Protein 6D2K (pdb70)

Solvent-accessible surface area: 15655 Å² total; per-residue (Å²): 158,148,192,96,103,169,66,6,113,0,101,0,87,10,14,73,70,74,56,62,86,16,66,4,27,31,112,27,56,0,76,60,0,13,61,66,0,29,140,83,26,123,8,134,19,36,87,42,11,6,0,16,19,105,31,146,105,68,56,79,45,56,6,54,45,162,104,52,0,59,64,24,12,151,111,71,162,91,1,82,4,21,1,2,1,27,16,6,14,62,53,0,9,126,10,151,71,96,75,1,51,81,6,0,2,17,2,3,41,25,2,6,60,61,112,73,4,72,42,96,59,75,33,7,0,47,3,0,0,7,8,0,4,28,92,41,24,72,63,68,87,85,79,0,78,113,25,8,175,86,49,114,1,39,56,92,9,126,160,8,18,119,86,0,5,72,28,0,90,157,9,104,55,54,65,79,29,85,0,8,80,62,2,0,51,32,0,61,151,35,94,21,18,6,6,72,71,50,150,7,14,43,96,150,46,52,159,6,21,0,0,12,18,38,93,0,0,4,4,0,85,45,93,86,76,71,64,50,21,44,6,73,86,18,133,130,19,26,53,115,190,81,88,0,24,0,88,18,92,57,62,122,172,39,130,162,95,36,38,70,74,14,78,7,56,34,138,57,52,0,74,42,0,68,53,19,0,54,63,8,66,96,62,46,90,216

Structure (mmCIF, N/CA/C/O backbone):
data_6D2K
#
_entry.id   6D2K
#
_cell.length_a   39.418
_cell.length_b   72.762
_cell.length_c   94.226
_cell.angle_alpha   90.00
_cell.angle_beta   90.00
_cell.angle_gamma   90.00
#
_symmetry.space_group_name_H-M   'P 21 21 21'
#
loop_
_entity.id
_entity.type
_entity.pdbx_description
1 polymer 'FERM, ARHGEF and pleckstrin domain-containing protein 2'
2 water water
#
loop_
_atom_site.group_PDB
_atom_site.id
_atom_site.type_symbol
_atom_site.label_atom_id
_atom_site.label_alt_id
_atom_site.label_comp_id
_atom_site.label_asym_id
_atom_site.label_entity_id
_atom_site.label_seq_id
_atom_site.pdbx_PDB_ins_code
_atom_site.Cartn_x
_atom_site.Cartn_y
_atom_site.Cartn_z
_atom_site.occupancy
_atom_site.B_iso_or_equiv
_atom_site.auth_seq_id
_atom_site.auth_comp_id
_atom_site.auth_asym_id
_atom_site.auth_atom_id
_atom_site.pdbx_PDB_model_num
ATOM 1 N N . SER A 1 1 ? -16.122 -29.172 4.737 1.00 33.05 37 SER A N 1
ATOM 2 C CA . SER A 1 1 ? -15.477 -29.204 6.048 1.00 40.20 37 SER A CA 1
ATOM 3 C C . SER A 1 1 ? -13.987 -28.862 5.975 1.00 37.18 37 SER A C 1
ATOM 4 O O . SER A 1 1 ? -13.325 -29.093 4.964 1.00 38.83 37 SER A O 1
ATOM 6 N N . ARG A 1 2 ? -13.474 -28.318 7.070 1.00 36.84 38 ARG A N 1
ATOM 7 C CA . ARG A 1 2 ? -12.097 -27.857 7.150 1.00 34.57 38 ARG A CA 1
ATOM 8 C C . ARG A 1 2 ? -11.334 -28.655 8.203 1.00 37.74 38 ARG A C 1
ATOM 9 O O . ARG A 1 2 ? -11.866 -28.908 9.287 1.00 36.12 38 ARG A O 1
ATOM 17 N N . MET A 1 3 ? -10.099 -29.052 7.897 1.00 34.34 39 MET A N 1
ATOM 18 C CA . MET A 1 3 ? -9.240 -29.652 8.921 1.00 31.80 39 MET A CA 1
ATOM 19 C C . MET A 1 3 ? -8.217 -28.640 9.453 1.00 32.85 39 MET A C 1
ATOM 20 O O . MET A 1 3 ? -7.297 -29.000 10.193 1.00 37.64 39 MET A O 1
ATOM 25 N N . GLN A 1 4 ? -8.378 -27.372 9.074 1.00 30.04 40 GLN A N 1
ATOM 26 C CA . GLN A 1 4 ? -7.590 -26.300 9.680 1.00 32.88 40 GLN A CA 1
ATOM 27 C C . GLN A 1 4 ? -8.512 -25.307 10.355 1.00 28.89 40 GLN A C 1
ATOM 28 O O . GLN A 1 4 ? -9.691 -25.234 10.031 1.00 28.10 40 GLN A O 1
ATOM 34 N N . GLU A 1 5 ? -7.964 -24.520 11.273 1.00 29.55 41 GLU A N 1
ATOM 35 C CA . GLU A 1 5 ? -8.717 -23.417 11.851 1.00 34.28 41 GLU A CA 1
ATOM 36 C C . GLU A 1 5 ? -9.003 -22.364 10.779 1.00 34.00 41 GLU A C 1
ATOM 37 O O . GLU A 1 5 ? -8.263 -22.246 9.797 1.00 30.54 41 GLU A O 1
ATOM 43 N N . LYS A 1 6 ? -10.079 -21.605 10.965 1.00 30.50 42 LYS A N 1
ATOM 44 C CA . LYS A 1 6 ? -10.392 -20.503 10.066 1.00 30.17 42 LYS A CA 1
ATOM 45 C C . LYS A 1 6 ? -9.198 -19.553 10.043 1.00 30.86 42 LYS A C 1
ATOM 46 O O . LYS A 1 6 ? -8.603 -19.268 11.084 1.00 30.12 42 LYS A O 1
ATOM 52 N N . HIS A 1 7 ? -8.834 -19.083 8.855 1.00 31.26 43 HIS A N 1
ATOM 53 C CA . HIS A 1 7 ? -7.669 -18.214 8.716 1.00 25.16 43 HIS A CA 1
ATOM 54 C C . HIS A 1 7 ? -8.082 -16.751 8.799 1.00 29.98 43 HIS A C 1
ATOM 55 O O . HIS A 1 7 ? -9.191 -16.393 8.402 1.00 32.08 43 HIS A O 1
ATOM 62 N N . MET A 1 8 ? -7.185 -15.906 9.305 1.00 26.77 44 MET A N 1
ATOM 63 C CA . MET A 1 8 ? -7.380 -14.461 9.231 1.00 25.64 44 MET A CA 1
ATOM 64 C C . MET A 1 8 ? -6.688 -13.911 7.983 1.00 25.69 44 MET A C 1
ATOM 65 O O . MET A 1 8 ? -5.659 -14.435 7.553 1.00 25.98 44 MET A O 1
ATOM 70 N N . ARG A 1 9 ? -7.273 -12.866 7.403 1.00 21.18 45 ARG A N 1
ATOM 71 C CA . ARG A 1 9 ? -6.734 -12.224 6.208 1.00 25.65 45 ARG A CA 1
ATOM 72 C C . ARG A 1 9 ? -5.857 -11.080 6.665 1.00 23.79 45 ARG A C 1
ATOM 73 O O . ARG A 1 9 ? -6.313 -10.187 7.370 1.00 26.86 45 ARG A O 1
ATOM 81 N N . ILE A 1 10 ? -4.586 -11.115 6.291 1.00 21.18 46 ILE A N 1
ATOM 82 C CA . ILE A 1 10 ? -3.677 -10.071 6.707 1.00 17.21 46 ILE A CA 1
ATOM 83 C C . ILE A 1 10 ? -3.176 -9.316 5.480 1.00 17.06 46 ILE A C 1
ATOM 84 O O . ILE A 1 10 ? -2.711 -9.929 4.534 1.00 18.81 46 ILE A O 1
ATOM 89 N N . ARG A 1 11 ? -3.309 -7.991 5.484 1.00 16.93 47 ARG A N 1
ATOM 90 C CA A ARG A 1 11 ? -2.782 -7.179 4.394 0.50 17.96 47 ARG A CA 1
ATOM 91 C CA B ARG A 1 11 ? -2.782 -7.179 4.394 0.50 17.96 47 ARG A CA 1
ATOM 92 C C . ARG A 1 11 ? -1.343 -6.789 4.705 1.00 17.08 47 ARG A C 1
ATOM 93 O O . ARG A 1 11 ? -1.062 -6.243 5.774 1.00 16.71 47 ARG A O 1
ATOM 101 N N . VAL A 1 12 ? -0.432 -7.081 3.782 1.00 15.43 48 VAL A N 1
ATOM 102 C CA . VAL A 1 12 ? 0.964 -6.704 3.991 1.00 15.74 48 VAL A CA 1
ATOM 103 C C . VAL A 1 12 ? 1.363 -5.650 2.981 1.00 14.94 48 VAL A C 1
ATOM 104 O O . VAL A 1 12 ? 1.381 -5.914 1.783 1.00 19.20 48 VAL A O 1
ATOM 108 N N . LYS A 1 13 ? 1.638 -4.445 3.469 1.00 16.14 49 LYS A N 1
ATOM 109 C CA . LYS A 1 13 ? 2.067 -3.357 2.601 1.00 17.17 49 LYS A CA 1
ATOM 110 C C . LYS A 1 13 ? 3.561 -3.497 2.375 1.00 18.51 49 LYS A C 1
ATOM 111 O O . LYS A 1 13 ? 4.335 -3.468 3.317 1.00 16.86 49 LYS A O 1
ATOM 117 N N . LEU A 1 14 ? 3.957 -3.655 1.114 1.00 14.44 50 LEU A N 1
ATOM 118 C CA . LEU A 1 14 ? 5.350 -3.909 0.760 1.00 17.92 50 LEU A CA 1
ATOM 119 C C . LEU A 1 14 ? 6.083 -2.588 0.585 1.00 17.29 50 LEU A C 1
ATOM 120 O O . LEU A 1 14 ? 5.471 -1.533 0.662 1.00 17.92 50 LEU A O 1
ATOM 125 N N . LEU A 1 15 ? 7.398 -2.644 0.374 1.00 16.57 51 LEU A N 1
ATOM 126 C CA . LEU A 1 15 ? 8.210 -1.428 0.343 1.00 18.80 51 LEU A CA 1
ATOM 127 C C . LEU A 1 15 ? 7.983 -0.581 -0.922 1.00 23.11 51 LEU A C 1
ATOM 128 O O . LEU A 1 15 ? 8.256 0.622 -0.929 1.00 24.55 51 LEU A O 1
ATOM 133 N N . ASP A 1 16 ? 7.470 -1.206 -1.974 1.00 22.16 52 ASP A N 1
ATOM 134 C CA . ASP A 1 16 ? 7.076 -0.467 -3.178 1.00 28.72 52 ASP A CA 1
ATOM 135 C C . ASP A 1 16 ? 5.624 0.046 -3.108 1.00 28.86 52 ASP A C 1
ATOM 136 O O . ASP A 1 16 ? 5.092 0.584 -4.088 1.00 33.64 52 ASP A O 1
ATOM 141 N N . SER A 1 17 ? 4.992 -0.135 -1.950 1.00 27.00 53 SER A N 1
ATOM 142 C CA . SER A 1 17 ? 3.643 0.369 -1.677 1.00 30.27 53 SER A CA 1
ATOM 143 C C . SER A 1 17 ? 2.521 -0.527 -2.211 1.00 29.26 53 SER A C 1
ATOM 144 O O . SER A 1 17 ? 1.346 -0.268 -1.964 1.00 30.85 53 SER A O 1
ATOM 147 N N . THR A 1 18 ? 2.884 -1.580 -2.931 1.00 23.95 54 THR A N 1
ATOM 148 C CA . THR A 1 18 ? 1.903 -2.591 -3.300 1.00 24.64 54 THR A CA 1
ATOM 149 C C . THR A 1 18 ? 1.454 -3.358 -2.057 1.00 24.65 54 THR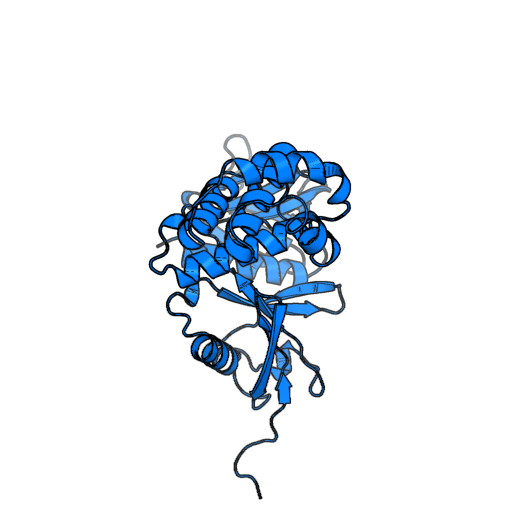 A C 1
ATOM 150 O O . THR A 1 18 ? 2.156 -3.382 -1.045 1.00 21.26 54 THR A O 1
ATOM 154 N N . VAL A 1 19 ? 0.279 -3.974 -2.138 1.00 20.10 55 VAL A N 1
ATOM 155 C CA . VAL A 1 19 ? -0.271 -4.721 -1.008 1.00 20.82 55 VAL A CA 1
ATOM 156 C C . VAL A 1 19 ? -0.487 -6.170 -1.419 1.00 22.92 55 VAL A C 1
ATOM 157 O O . VAL A 1 19 ? -1.029 -6.447 -2.498 1.00 24.78 55 VAL A O 1
ATOM 161 N N . GLU A 1 20 ? -0.032 -7.093 -0.578 1.00 21.22 56 GLU A N 1
ATOM 162 C CA . GLU A 1 20 ? -0.246 -8.514 -0.795 1.00 18.58 56 GLU A CA 1
ATOM 163 C C . GLU A 1 20 ? -1.056 -9.069 0.366 1.00 21.36 56 GLU A C 1
ATOM 164 O O . GLU A 1 20 ? -0.867 -8.653 1.503 1.00 19.95 56 GLU A O 1
ATOM 170 N N . LEU A 1 21 ? -1.965 -9.994 0.069 1.00 22.17 57 LEU A N 1
ATOM 171 C CA . LEU A 1 21 ? -2.855 -10.568 1.078 1.00 19.48 57 LEU A CA 1
ATOM 172 C C . LEU A 1 21 ? -2.367 -11.948 1.493 1.00 19.93 57 LEU A C 1
ATOM 173 O O . LEU A 1 21 ? -2.015 -12.775 0.641 1.00 25.74 57 LEU A O 1
ATOM 178 N N . PHE A 1 22 ? -2.319 -12.192 2.801 1.00 17.96 58 PHE A N 1
ATOM 179 C CA . PHE A 1 22 ? -1.863 -13.479 3.325 1.00 17.35 58 PHE A CA 1
ATOM 180 C C . PHE A 1 22 ? -2.897 -14.029 4.286 1.00 23.97 58 PHE A C 1
ATOM 181 O O . PHE A 1 22 ? -3.305 -13.344 5.217 1.00 24.89 58 PHE A O 1
ATOM 189 N N . ASP A 1 23 ? -3.316 -15.266 4.054 1.00 22.88 59 ASP A N 1
ATOM 190 C CA . ASP A 1 23 ? -4.278 -15.913 4.935 1.00 24.64 59 ASP A CA 1
ATOM 191 C C . ASP A 1 23 ? -3.548 -16.854 5.877 1.00 26.30 59 ASP A C 1
ATOM 192 O O . ASP A 1 23 ? -2.778 -17.709 5.449 1.00 26.60 59 ASP A O 1
ATOM 197 N N . ILE A 1 24 ? -3.770 -16.683 7.174 1.00 25.03 60 ILE A N 1
ATOM 198 C CA . ILE A 1 24 ? -3.017 -17.451 8.151 1.00 25.05 60 ILE A CA 1
ATOM 199 C C . ILE A 1 24 ? -3.879 -17.767 9.361 1.00 27.74 60 ILE A C 1
ATOM 200 O O . ILE A 1 24 ? -4.782 -17.004 9.703 1.00 29.61 60 ILE A O 1
ATOM 205 N N . GLU A 1 25 ? -3.599 -18.897 10.002 1.00 26.93 61 GLU A N 1
ATOM 206 C CA . GLU A 1 25 ? -4.285 -19.248 11.240 1.00 27.01 61 GLU A CA 1
ATOM 207 C C . GLU A 1 25 ? -3.809 -18.334 12.348 1.00 25.86 61 GLU A C 1
ATOM 208 O O . GLU A 1 25 ? -2.611 -18.223 12.594 1.00 28.35 61 GLU A O 1
ATOM 214 N N . PRO A 1 26 ? -4.755 -17.663 13.014 1.00 30.73 62 PRO A N 1
ATOM 215 C CA . PRO A 1 26 ? -4.419 -16.661 14.030 1.00 29.43 62 PRO A CA 1
ATOM 216 C C . PRO A 1 26 ? -3.464 -17.197 15.090 1.00 28.22 62 PRO A C 1
ATOM 217 O O . PRO A 1 26 ? -2.670 -16.427 15.622 1.00 31.76 62 PRO A O 1
ATOM 221 N N . LYS A 1 27 ? -3.526 -18.495 15.375 1.00 27.93 63 LYS A N 1
ATOM 222 C CA . LYS A 1 27 ? -2.712 -19.083 16.436 1.00 28.63 63 LYS A CA 1
ATOM 223 C C . LYS A 1 27 ? -1.258 -19.307 16.035 1.00 25.80 63 LYS A C 1
ATOM 224 O O . LYS A 1 27 ? -0.414 -19.566 16.888 1.00 28.89 63 LYS A O 1
ATOM 230 N N . CYS A 1 28 ? -0.973 -19.231 14.739 1.00 27.24 64 CYS A N 1
ATOM 231 C CA . CYS A 1 28 ? 0.393 -19.407 14.252 1.00 27.22 64 CYS A CA 1
ATOM 232 C C . CYS A 1 28 ? 1.338 -18.349 14.814 1.00 25.75 64 CYS A C 1
ATOM 233 O O . CYS A 1 28 ? 0.951 -17.196 14.997 1.00 23.99 64 CYS A O 1
ATOM 236 N N . ASP A 1 29 ? 2.576 -18.750 15.080 1.00 25.99 65 ASP A N 1
ATOM 237 C CA . ASP A 1 29 ? 3.615 -17.810 15.485 1.00 26.51 65 ASP A CA 1
ATOM 238 C C . ASP A 1 29 ? 3.896 -16.844 14.345 1.00 21.66 65 ASP A C 1
ATOM 239 O O . ASP A 1 29 ? 3.700 -17.184 13.189 1.00 21.17 65 ASP A O 1
ATOM 244 N N . GLY A 1 30 ? 4.378 -15.650 14.671 1.00 23.29 66 GLY A N 1
ATOM 245 C CA . GLY A 1 30 ? 4.711 -14.663 13.652 1.00 20.66 66 GLY A CA 1
ATOM 246 C C . GLY A 1 30 ? 5.606 -15.172 12.528 1.00 22.05 66 GLY A C 1
ATOM 247 O O . GLY A 1 30 ? 5.468 -14.761 11.375 1.00 20.73 66 GLY A O 1
ATOM 248 N N . GLN A 1 31 ? 6.521 -16.077 12.854 1.00 26.83 67 GLN A N 1
ATOM 249 C CA . GLN A 1 31 ? 7.443 -16.611 11.852 1.00 22.97 67 GLN A CA 1
ATOM 250 C C . GLN A 1 31 ? 6.733 -17.186 10.626 1.00 25.53 67 GLN A C 1
ATOM 251 O O . GLN A 1 31 ? 7.225 -17.069 9.505 1.00 28.68 67 GLN A O 1
ATOM 257 N N . VAL 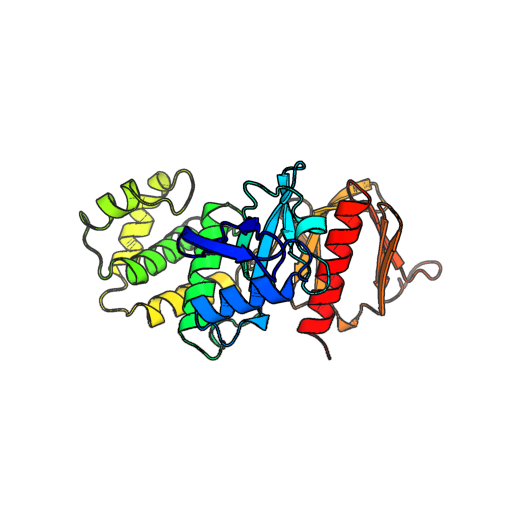A 1 32 ? 5.581 -17.816 10.831 1.00 24.41 68 VAL A N 1
ATOM 258 C CA . VAL A 1 32 ? 4.819 -18.373 9.715 1.00 23.97 68 VAL A CA 1
ATOM 259 C C . VAL A 1 32 ? 4.478 -17.313 8.656 1.00 25.85 68 VAL A C 1
ATOM 260 O O . VAL A 1 32 ? 4.606 -17.552 7.448 1.00 25.30 68 VAL A O 1
ATOM 264 N N . LEU A 1 33 ? 4.064 -16.133 9.112 1.00 20.67 69 LEU A N 1
ATOM 265 C CA . LEU A 1 33 ? 3.736 -15.035 8.216 1.00 20.21 69 LEU A CA 1
ATOM 266 C C . LEU A 1 33 ? 5.007 -14.447 7.617 1.00 21.78 69 LEU A C 1
ATOM 267 O O . LEU A 1 33 ? 5.056 -14.160 6.424 1.00 21.96 69 LEU A O 1
ATOM 272 N N . LEU A 1 34 ? 6.018 -14.261 8.459 1.00 20.60 70 LEU A N 1
ATOM 273 C CA . LEU A 1 34 ? 7.299 -13.723 8.010 1.00 20.69 70 LEU A CA 1
ATOM 274 C C . LEU A 1 34 ? 7.837 -14.568 6.851 1.00 23.50 70 LEU A C 1
ATOM 275 O O . LEU A 1 34 ? 8.176 -14.042 5.796 1.00 21.49 70 LEU A O 1
ATOM 280 N N . THR A 1 35 ? 7.870 -15.882 7.042 1.00 23.67 71 THR A N 1
ATOM 281 C CA . THR A 1 35 ? 8.348 -16.794 6.000 1.00 24.81 71 THR A CA 1
ATOM 282 C C . THR A 1 35 ? 7.504 -16.788 4.715 1.00 27.70 71 THR A C 1
ATOM 283 O O . THR A 1 35 ? 8.052 -16.877 3.614 1.00 23.79 71 THR A O 1
ATOM 287 N N . GLN A 1 36 ? 6.182 -16.678 4.834 1.00 25.70 72 GLN A N 1
ATOM 288 C CA . GLN A 1 36 ? 5.355 -16.551 3.640 1.00 24.60 72 GLN A CA 1
ATOM 289 C C . GLN A 1 36 ? 5.728 -15.279 2.883 1.00 29.29 72 GLN A C 1
ATOM 290 O O . GLN A 1 36 ? 5.771 -15.268 1.654 1.00 27.36 72 GLN A O 1
ATOM 296 N N . VAL A 1 37 ? 6.020 -14.210 3.620 1.00 22.81 73 VAL A N 1
ATOM 297 C CA . VAL A 1 37 ? 6.387 -12.958 2.976 1.00 21.78 73 VAL A CA 1
ATOM 298 C C . VAL A 1 37 ? 7.747 -13.071 2.306 1.00 20.78 73 VAL A C 1
ATOM 299 O O . VAL A 1 37 ? 7.912 -12.614 1.177 1.00 25.26 73 VAL A O 1
ATOM 303 N N . TRP A 1 38 ? 8.709 -13.678 2.995 1.00 22.77 74 TRP A N 1
ATOM 304 C CA . TRP A 1 38 ? 10.048 -13.842 2.426 1.00 25.26 74 TRP A CA 1
ATOM 305 C C . TRP A 1 38 ? 9.991 -14.688 1.152 1.00 28.09 74 TRP A C 1
ATOM 306 O O . TRP A 1 38 ? 10.769 -14.482 0.225 1.00 24.62 74 TRP A O 1
ATOM 317 N N . LYS A 1 39 ? 9.067 -15.644 1.116 1.00 28.92 75 LYS A N 1
ATOM 318 C CA . LYS A 1 39 ? 8.886 -16.498 -0.056 1.00 28.36 75 LYS A CA 1
ATOM 319 C C . LYS A 1 39 ? 8.241 -15.745 -1.204 1.00 28.71 75 LYS A C 1
ATOM 320 O O . LYS A 1 39 ? 8.679 -15.847 -2.350 1.00 33.95 75 LYS A O 1
ATOM 326 N N . HIS A 1 40 ? 7.179 -15.009 -0.902 1.00 29.48 76 HIS A N 1
ATOM 327 C CA . HIS A 1 40 ? 6.524 -14.197 -1.907 1.00 30.74 76 HIS A CA 1
ATOM 328 C C . HIS A 1 40 ? 7.544 -13.280 -2.577 1.00 30.94 76 HIS A C 1
ATOM 329 O O . HIS A 1 40 ? 7.472 -13.046 -3.780 1.00 30.02 76 HIS A O 1
ATOM 336 N N . LEU A 1 41 ? 8.502 -12.784 -1.793 1.00 25.12 77 LEU A N 1
ATOM 337 C CA . LEU A 1 41 ? 9.481 -11.818 -2.295 1.00 28.44 77 LEU A CA 1
ATOM 338 C C . LEU A 1 41 ? 10.754 -12.461 -2.819 1.00 27.04 77 LEU A C 1
ATOM 339 O O . LEU A 1 41 ? 11.545 -11.807 -3.502 1.00 27.90 77 LEU A O 1
ATOM 344 N N . ASN A 1 42 ? 10.961 -13.728 -2.482 1.00 24.39 78 ASN A N 1
ATOM 345 C CA . ASN A 1 42 ? 12.234 -14.374 -2.732 1.00 27.43 78 ASN A CA 1
ATOM 346 C C . ASN A 1 42 ? 13.353 -13.534 -2.124 1.00 29.50 78 ASN A C 1
ATOM 347 O O . ASN A 1 42 ? 14.331 -13.181 -2.790 1.00 23.40 78 ASN A O 1
ATOM 352 N N . LEU A 1 43 ? 13.173 -13.204 -0.848 1.00 23.28 79 LEU A N 1
ATOM 353 C CA . LEU A 1 43 ? 14.118 -12.385 -0.102 1.00 22.11 79 LEU A CA 1
ATOM 354 C C . LEU A 1 43 ? 15.131 -13.239 0.657 1.00 24.71 79 LEU A C 1
ATOM 355 O O . LEU A 1 43 ? 14.843 -13.749 1.737 1.00 24.62 79 LEU A O 1
ATOM 360 N N . ILE A 1 44 ? 16.327 -13.383 0.095 1.00 21.36 80 ILE A N 1
ATOM 361 C CA . ILE A 1 44 ? 17.373 -14.189 0.715 1.00 20.46 80 ILE A CA 1
ATOM 362 C C . ILE A 1 44 ? 17.908 -13.578 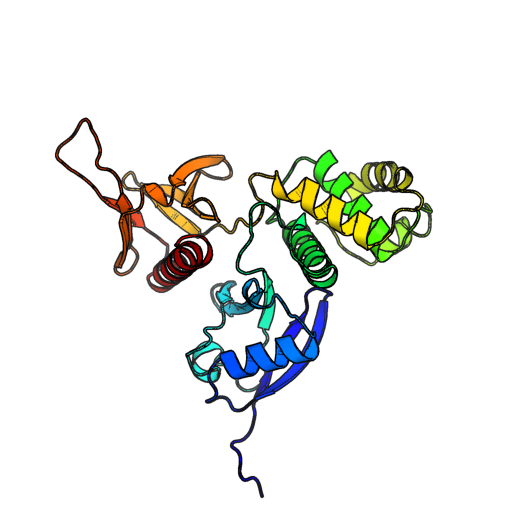2.004 1.00 23.61 80 ILE A C 1
ATOM 363 O O . ILE A 1 44 ? 18.011 -14.258 3.025 1.00 25.77 80 ILE A O 1
ATOM 368 N N . GLU A 1 45 ? 18.257 -12.297 1.955 1.00 17.67 81 GLU A N 1
ATOM 369 C CA . GLU A 1 45 ? 18.819 -11.625 3.115 1.00 17.54 81 GLU A CA 1
ATOM 370 C C . GLU A 1 45 ? 17.686 -11.085 3.984 1.00 19.42 81 GLU A C 1
ATOM 371 O O . GLU A 1 45 ? 17.650 -9.904 4.334 1.00 18.38 81 GLU A O 1
ATOM 377 N N . CYS A 1 46 ? 16.771 -11.982 4.337 1.00 18.61 82 CYS A N 1
ATOM 378 C CA . CYS A 1 46 ? 15.578 -11.616 5.081 1.00 17.82 82 CYS A CA 1
ATOM 379 C C . CYS A 1 46 ? 15.869 -11.276 6.544 1.00 17.59 82 CYS A C 1
ATOM 380 O O . CYS A 1 46 ? 15.030 -10.661 7.201 1.00 18.73 82 CYS A O 1
ATOM 383 N N . ASP A 1 47 ? 17.038 -11.648 7.059 1.00 16.40 83 ASP A N 1
ATOM 384 C CA . ASP A 1 47 ? 17.340 -11.391 8.474 1.00 19.60 83 ASP A CA 1
ATOM 385 C C . ASP A 1 47 ? 17.448 -9.901 8.818 1.00 14.28 83 ASP A C 1
ATOM 386 O O . ASP A 1 47 ? 17.375 -9.516 9.989 1.00 16.56 83 ASP A O 1
ATOM 391 N N . TYR A 1 48 ? 17.568 -9.062 7.791 1.00 14.82 84 TYR A N 1
ATOM 392 C CA . TYR A 1 48 ? 17.612 -7.615 8.008 1.00 14.82 84 TYR A CA 1
ATOM 393 C C . TYR A 1 48 ? 16.232 -7.004 8.162 1.00 14.32 84 TYR A C 1
ATOM 394 O O . TYR A 1 48 ? 16.122 -5.835 8.515 1.00 13.45 84 TYR A O 1
ATOM 403 N N . PHE A 1 49 ? 15.191 -7.794 7.911 1.00 13.18 85 PHE A N 1
ATOM 404 C CA . PHE A 1 49 ? 13.851 -7.242 7.739 1.00 11.98 85 PHE A CA 1
ATOM 405 C C . PHE A 1 49 ? 12.860 -7.724 8.786 1.00 13.32 85 PHE A C 1
ATOM 406 O O . PHE A 1 49 ? 13.107 -8.701 9.493 1.00 15.19 85 PHE A O 1
ATOM 414 N N . GLY A 1 50 ? 11.741 -7.011 8.862 1.00 13.42 86 GLY A N 1
ATOM 415 C CA . GLY A 1 50 ? 10.638 -7.391 9.725 1.00 13.18 86 GLY A CA 1
ATOM 416 C C . GLY A 1 50 ? 9.322 -6.891 9.171 1.00 11.57 86 GLY A C 1
ATOM 417 O O . GLY A 1 50 ? 9.266 -6.299 8.081 1.00 12.01 86 GLY A O 1
ATOM 418 N N . LEU A 1 51 ? 8.248 -7.156 9.913 1.00 13.63 87 LEU A N 1
ATOM 419 C CA . LEU A 1 51 ? 6.942 -6.613 9.598 1.00 12.48 87 LEU A CA 1
ATOM 420 C C . LEU A 1 51 ? 6.506 -5.801 10.797 1.00 11.37 87 LEU A C 1
ATOM 421 O O . LEU A 1 51 ? 6.685 -6.230 11.930 1.00 12.43 87 LEU A O 1
ATOM 426 N N . GLU A 1 52 ? 5.961 -4.617 10.552 1.00 12.98 88 GLU A N 1
ATOM 427 C CA . GLU A 1 52 ? 5.575 -3.747 11.647 1.00 15.37 88 GLU A CA 1
ATOM 428 C C . GLU A 1 52 ? 4.129 -3.315 11.478 1.00 14.04 88 GLU A C 1
ATOM 429 O O . GLU A 1 52 ? 3.590 -3.302 10.369 1.00 15.47 88 GLU A O 1
ATOM 435 N N . PHE A 1 53 ? 3.500 -2.978 12.597 1.00 15.29 89 PHE A N 1
ATOM 436 C CA . PHE A 1 53 ? 2.145 -2.459 12.573 1.00 19.20 89 PHE A CA 1
ATOM 437 C C . PHE A 1 53 ? 2.034 -1.278 13.528 1.00 21.43 89 PHE A C 1
ATOM 438 O O . PHE A 1 53 ? 2.835 -1.127 14.448 1.00 17.32 89 PHE A O 1
ATOM 446 N N . LYS A 1 54 ? 1.055 -0.422 13.283 1.00 24.11 90 LYS A N 1
ATOM 447 C CA . LYS A 1 54 ? 0.887 0.783 14.077 1.00 32.19 90 LYS A CA 1
ATOM 448 C C . LYS A 1 54 ? -0.154 0.510 15.150 1.00 32.04 90 LYS A C 1
ATOM 449 O O . LYS A 1 54 ? -1.247 0.044 14.854 1.00 31.41 90 LYS A O 1
ATOM 455 N N . ASN A 1 55 ? 0.191 0.777 16.403 1.00 33.31 91 ASN A N 1
ATOM 456 C CA . ASN A 1 55 ? -0.741 0.535 17.498 1.00 38.98 91 ASN A CA 1
ATOM 457 C C . ASN A 1 55 ? -1.690 1.710 17.698 1.00 42.00 91 ASN A C 1
ATOM 458 O O . ASN A 1 55 ? -1.584 2.726 17.009 1.00 43.53 91 ASN A O 1
ATOM 463 N N . VAL A 1 56 ? -2.627 1.563 18.631 1.00 46.65 92 VAL A N 1
ATOM 464 C CA . VAL A 1 56 ? -3.586 2.623 18.922 1.00 47.01 92 VAL A CA 1
ATOM 465 C C . VAL A 1 56 ? -2.867 3.898 19.352 1.00 48.49 92 VAL A C 1
ATOM 466 O O . VAL A 1 56 ? -3.299 5.006 19.029 1.00 47.78 92 VAL A O 1
ATOM 470 N N . GLN A 1 57 ? -1.758 3.732 20.066 1.00 45.22 93 GLN A N 1
ATOM 471 C CA . GLN A 1 57 ? -0.954 4.870 20.494 1.00 51.12 93 GLN A CA 1
ATOM 472 C C . GLN A 1 57 ? -0.188 5.460 19.313 1.00 49.44 93 GLN A C 1
ATOM 473 O O . GLN A 1 57 ? 0.594 6.396 19.469 1.00 54.73 93 GLN A O 1
ATOM 479 N N . SER A 1 58 ? -0.414 4.889 18.135 1.00 48.68 94 SER A N 1
ATOM 480 C CA . SER A 1 58 ? 0.086 5.447 16.884 1.00 49.61 94 SER A CA 1
ATOM 481 C C . SER A 1 58 ? 1.581 5.218 16.636 1.00 47.45 94 SER A C 1
ATOM 482 O O . SER A 1 58 ? 2.130 5.737 15.662 1.00 51.32 94 SER A O 1
ATOM 485 N N . TYR A 1 59 ? 2.243 4.449 17.497 1.00 44.45 95 TYR A N 1
ATOM 486 C CA . TYR A 1 59 ? 3.648 4.126 17.237 1.00 40.10 95 TYR A CA 1
ATOM 487 C C . TYR A 1 59 ? 3.842 2.737 16.617 1.00 37.58 95 TYR A C 1
ATOM 488 O O . TYR A 1 59 ? 3.007 1.853 16.768 1.00 31.52 95 TYR A O 1
ATOM 497 N N . TRP A 1 60 ? 4.933 2.565 15.878 1.00 29.59 96 TRP A N 1
ATOM 498 C CA . TRP A 1 60 ? 5.165 1.314 15.167 1.00 28.74 96 TRP A CA 1
ATOM 499 C C . TRP A 1 60 ? 5.750 0.245 16.079 1.00 25.81 96 TRP A C 1
ATOM 500 O O . TRP A 1 60 ? 6.652 0.510 16.874 1.00 26.28 96 TRP A O 1
ATOM 511 N N . ILE A 1 61 ? 5.242 -0.974 15.951 1.00 20.26 97 ILE A N 1
ATOM 512 C CA . ILE A 1 61 ? 5.784 -2.094 16.702 1.00 19.98 97 ILE A CA 1
ATOM 513 C C . ILE A 1 61 ? 6.075 -3.294 15.785 1.00 16.67 97 ILE A C 1
ATOM 514 O O . ILE A 1 61 ? 5.386 -3.515 14.793 1.00 16.03 97 ILE A O 1
ATOM 519 N N . TRP A 1 62 ? 7.135 -4.026 16.100 1.00 14.46 98 TRP A N 1
ATOM 520 C CA . TRP A 1 62 ? 7.545 -5.181 15.304 1.00 13.17 98 TRP A CA 1
ATOM 521 C C . TRP A 1 62 ? 6.759 -6.449 15.610 1.00 17.39 98 TRP A C 1
ATOM 522 O O . TRP A 1 62 ? 6.481 -6.770 16.775 1.00 18.10 98 TRP A O 1
ATOM 533 N N . LEU A 1 63 ? 6.407 -7.184 14.563 1.00 13.87 99 LEU A N 1
ATOM 534 C CA . LEU A 1 63 ? 5.848 -8.521 14.747 1.00 12.20 99 LEU A CA 1
ATOM 535 C C . LEU A 1 63 ? 6.904 -9.451 15.338 1.00 14.50 99 LEU A C 1
ATOM 536 O O . LEU A 1 63 ? 8.021 -9.527 14.827 1.00 16.28 99 LEU A O 1
ATOM 541 N N . GLU A 1 64 ? 6.554 -10.142 16.425 1.00 17.39 100 GLU A N 1
ATOM 542 C CA . GLU A 1 64 ? 7.476 -11.082 17.075 1.00 20.23 100 GLU A CA 1
ATOM 543 C C . GLU A 1 64 ? 7.345 -12.474 16.452 1.00 22.57 100 GLU A C 1
ATOM 544 O O . GLU A 1 64 ? 6.243 -12.989 16.292 1.00 22.23 100 GLU A O 1
ATOM 550 N N . PRO A 1 65 ? 8.473 -13.096 16.095 1.00 24.54 101 PRO A N 1
ATOM 551 C CA . PRO A 1 65 ? 8.402 -14.362 15.354 1.00 25.94 101 PRO A CA 1
ATOM 552 C C . PRO A 1 65 ? 7.913 -15.549 16.187 1.00 30.56 101 PRO A C 1
ATOM 553 O O . PRO A 1 65 ? 7.374 -16.491 15.607 1.00 30.40 101 PRO A O 1
ATOM 557 N N . MET A 1 66 ? 8.094 -15.497 17.504 1.00 30.76 102 MET A N 1
ATOM 558 C CA . MET A 1 66 ? 7.809 -16.636 18.379 1.00 37.49 102 MET A CA 1
ATOM 559 C C . MET A 1 66 ? 6.591 -16.432 19.272 1.00 34.71 102 MET A C 1
ATOM 560 O O . MET A 1 66 ? 6.468 -17.066 20.323 1.00 39.88 102 MET A O 1
ATOM 565 N N . LYS A 1 67 ? 5.701 -15.536 18.867 1.00 30.88 103 LYS A N 1
ATOM 566 C CA . LYS A 1 67 ? 4.427 -15.363 19.545 1.00 27.31 103 LYS A CA 1
ATOM 567 C C . LYS A 1 67 ? 3.301 -15.476 18.525 1.00 27.99 103 LYS A C 1
ATOM 568 O O . LYS A 1 67 ? 3.473 -15.100 17.369 1.00 22.55 103 LYS A O 1
ATOM 574 N N . PRO A 1 68 ? 2.144 -16.008 18.943 1.00 25.66 104 PRO A N 1
ATOM 575 C CA . PRO A 1 68 ? 0.975 -16.096 18.065 1.00 24.92 104 PRO A CA 1
ATOM 576 C C . PRO A 1 68 ? 0.599 -14.740 17.488 1.00 23.55 104 PRO A C 1
ATOM 577 O O . PRO A 1 68 ? 0.582 -13.740 18.207 1.00 24.37 104 PRO A O 1
ATOM 581 N N . ILE A 1 69 ? 0.284 -14.718 16.199 1.00 20.75 105 ILE A N 1
ATOM 582 C CA . ILE A 1 69 ? -0.067 -13.484 15.509 1.00 19.78 105 ILE A CA 1
ATOM 583 C C . ILE A 1 69 ? -1.293 -12.782 16.091 1.00 23.03 105 ILE A C 1
ATOM 584 O O . ILE A 1 69 ? -1.292 -11.570 16.290 1.00 22.73 105 ILE A O 1
ATOM 589 N N . ILE A 1 70 ? -2.348 -13.542 16.344 1.00 27.88 106 ILE A N 1
ATOM 590 C CA . ILE A 1 70 ? -3.600 -12.948 16.789 1.00 28.91 106 ILE A CA 1
ATOM 591 C C . ILE A 1 70 ? -3.429 -12.208 18.128 1.00 27.51 106 ILE A C 1
ATOM 592 O O . ILE A 1 70 ? -4.082 -11.192 18.368 1.00 28.84 106 ILE A O 1
ATOM 597 N N . ARG A 1 71 ? -2.532 -12.698 18.980 1.00 21.42 107 ARG A N 1
ATOM 598 C CA . ARG A 1 71 ? -2.268 -12.061 20.267 1.00 31.28 107 ARG A CA 1
ATOM 599 C C . ARG A 1 71 ? -1.503 -10.743 20.143 1.00 26.88 107 ARG A C 1
ATOM 600 O O . ARG A 1 71 ? -1.489 -9.930 21.070 1.00 27.31 107 ARG A O 1
ATOM 602 N N . GLN A 1 72 ? -0.853 -10.549 19.001 1.00 20.02 108 GLN A N 1
ATOM 603 C CA . GLN A 1 72 ? -0.121 -9.326 18.699 1.00 17.90 108 GLN A CA 1
ATOM 604 C C . GLN A 1 72 ? -0.959 -8.304 17.930 1.00 22.66 108 GLN A C 1
ATOM 605 O O . GLN A 1 72 ? -0.972 -7.122 18.259 1.00 25.35 108 GLN A O 1
ATOM 611 N N . VAL A 1 73 ? -1.663 -8.752 16.903 1.00 19.86 109 VAL A N 1
ATOM 612 C CA . VAL A 1 73 ? -2.377 -7.794 16.056 1.00 27.27 109 VAL A CA 1
ATOM 613 C C . VAL A 1 73 ? -3.818 -7.479 16.527 1.00 32.63 109 VAL A C 1
ATOM 614 O O . VAL A 1 73 ? -4.232 -6.318 16.521 1.00 34.59 109 VAL A O 1
ATOM 618 N N . ARG A 1 74 ? -4.561 -8.503 16.939 1.00 27.64 110 ARG A N 1
ATOM 619 C CA . ARG A 1 74 ? -5.852 -8.323 17.622 1.00 32.98 110 ARG A CA 1
ATOM 620 C C . ARG A 1 74 ? -7.047 -8.038 16.714 1.00 31.82 110 ARG A C 1
ATOM 621 O O . ARG A 1 74 ? -8.195 -8.061 17.169 1.00 31.12 110 ARG A O 1
ATOM 629 N N . LYS A 1 75 ? -6.783 -7.751 15.446 1.00 26.51 111 LYS A N 1
ATOM 630 C CA . LYS A 1 75 ? -7.847 -7.402 14.519 1.00 29.65 111 LYS A CA 1
ATOM 631 C C . LYS A 1 75 ? -8.087 -8.540 13.537 1.00 31.03 111 LYS A C 1
ATOM 632 O O . LYS A 1 75 ? -7.470 -8.586 12.474 1.00 36.21 111 LYS A O 1
ATOM 638 N N . PRO A 1 76 ? -8.978 -9.476 13.895 1.00 34.58 112 PRO A N 1
ATOM 639 C CA . PRO A 1 76 ? -9.217 -10.669 13.076 1.00 34.77 112 PRO A CA 1
ATOM 640 C C . PRO A 1 76 ? -9.687 -10.332 11.667 1.00 35.11 112 PRO A C 1
ATOM 641 O O . PRO A 1 76 ? -9.379 -11.062 10.717 1.00 36.70 112 PRO A O 1
ATOM 645 N N . LYS A 1 77 ? -10.418 -9.232 11.531 1.00 35.84 113 LYS A N 1
ATOM 646 C CA . LYS A 1 77 ? -11.048 -8.888 10.262 1.00 38.86 113 LYS A CA 1
ATOM 647 C C . LYS A 1 77 ? -10.105 -8.159 9.300 1.00 39.12 113 LYS A C 1
ATOM 648 O O . LYS A 1 77 ? -10.163 -8.375 8.088 1.00 42.59 113 LYS A O 1
ATOM 654 N N . ASN A 1 78 ? -9.240 -7.298 9.831 1.00 37.84 114 ASN A N 1
ATOM 655 C CA . ASN A 1 78 ? -8.347 -6.525 8.971 1.00 37.45 114 ASN A CA 1
ATOM 656 C C . ASN A 1 78 ? -7.038 -6.115 9.623 1.00 29.03 114 ASN A C 1
ATOM 657 O O . ASN A 1 78 ? -6.781 -4.938 9.893 1.00 29.25 114 ASN A O 1
ATOM 662 N N . ALA A 1 79 ? -6.209 -7.109 9.872 1.00 28.89 115 ALA A N 1
ATOM 663 C CA . ALA A 1 79 ? -4.851 -6.855 10.281 1.00 21.95 115 ALA A CA 1
ATOM 664 C C . ALA A 1 79 ? -4.079 -6.270 9.093 1.00 22.41 115 ALA A C 1
ATOM 665 O O . ALA A 1 79 ? -4.186 -6.761 7.963 1.00 21.35 115 ALA A O 1
ATOM 667 N N . VAL A 1 80 ? -3.327 -5.207 9.347 1.00 23.86 116 VAL A N 1
ATOM 668 C CA A VAL A 1 80 ? -2.451 -4.632 8.336 0.23 19.57 116 VAL A CA 1
ATOM 669 C CA B VAL A 1 80 ? -2.448 -4.631 8.334 0.77 19.48 116 VAL A CA 1
ATOM 670 C C . VAL A 1 80 ? -1.050 -4.496 8.914 1.00 18.67 116 VAL A C 1
ATOM 671 O O . VAL A 1 80 ? -0.885 -4.011 10.027 1.00 21.68 116 VAL A O 1
ATOM 678 N N . LEU A 1 81 ? -0.053 -4.937 8.159 1.00 15.45 117 LEU A N 1
ATOM 679 C CA . LEU A 1 81 ? 1.335 -4.827 8.591 1.00 14.94 117 LEU A CA 1
ATOM 680 C C . LEU A 1 81 ? 2.107 -4.323 7.398 1.00 15.13 117 LEU A C 1
ATOM 681 O O . LEU A 1 81 ? 1.626 -4.424 6.275 1.00 17.20 117 LEU A O 1
ATOM 686 N N . ARG A 1 82 ? 3.302 -3.782 7.627 1.00 12.39 118 ARG A N 1
ATOM 687 C CA . ARG A 1 82 ? 4.128 -3.372 6.498 1.00 13.10 118 ARG A CA 1
ATOM 688 C C . ARG A 1 82 ? 5.546 -3.903 6.616 1.00 13.48 118 ARG A C 1
ATOM 689 O O . ARG A 1 82 ? 6.087 -4.065 7.705 1.00 12.99 118 ARG A O 1
ATOM 697 N N . LEU A 1 83 ? 6.137 -4.185 5.460 1.00 12.94 119 LEU A N 1
ATOM 698 C CA . LEU A 1 83 ? 7.529 -4.599 5.368 1.00 11.65 119 LEU A CA 1
ATOM 699 C C . LEU A 1 83 ? 8.430 -3.428 5.699 1.00 10.65 119 LEU A C 1
ATOM 700 O O . LEU A 1 83 ? 8.173 -2.305 5.244 1.00 12.13 119 LEU A O 1
ATOM 705 N N . ALA A 1 84 ? 9.487 -3.687 6.468 1.00 11.59 120 ALA A N 1
ATOM 706 C CA . ALA A 1 84 ? 10.448 -2.645 6.797 1.00 11.60 120 ALA A CA 1
ATOM 707 C C . ALA A 1 84 ? 11.794 -3.251 7.112 1.00 12.45 120 ALA A C 1
ATOM 708 O O . ALA A 1 84 ? 11.875 -4.387 7.587 1.00 12.77 120 ALA A O 1
ATOM 710 N N . VAL A 1 85 ? 12.853 -2.483 6.866 1.00 11.38 121 VAL A N 1
ATOM 711 C CA . VAL A 1 85 ? 14.174 -2.846 7.383 1.00 11.57 121 VAL A CA 1
ATOM 712 C C . VAL A 1 85 ? 14.187 -2.709 8.912 1.00 12.93 121 VAL A C 1
ATOM 713 O O . VAL A 1 85 ? 13.817 -1.667 9.453 1.00 12.56 121 VAL A O 1
ATOM 717 N N . LYS A 1 86 ? 14.599 -3.769 9.603 1.00 11.14 122 LYS A N 1
ATOM 718 C CA . LYS A 1 86 ? 14.747 -3.723 11.048 1.00 12.89 122 LYS A CA 1
ATOM 719 C C . LYS A 1 86 ? 16.169 -3.337 11.444 1.00 12.49 122 LYS A C 1
ATOM 720 O O . LYS A 1 86 ? 16.364 -2.507 12.332 1.00 13.29 122 LYS A O 1
ATOM 726 N N . PHE A 1 87 ? 17.153 -3.941 10.783 1.00 11.83 123 PHE A N 1
ATOM 727 C CA . PHE A 1 87 ? 18.551 -3.724 11.137 1.00 13.05 123 PHE A CA 1
ATOM 728 C C . PHE A 1 87 ? 19.278 -2.978 10.016 1.00 10.81 123 PHE A C 1
ATOM 729 O O . PHE A 1 87 ? 19.396 -3.479 8.905 1.00 12.89 123 PHE A O 1
ATOM 737 N N . PHE A 1 88 ? 19.768 -1.779 10.322 1.00 12.12 124 PHE A N 1
ATOM 738 C CA . PHE A 1 88 ? 20.510 -0.971 9.356 1.00 13.65 124 PHE A CA 1
ATOM 739 C C . PHE A 1 88 ? 22.025 -1.151 9.550 1.00 13.11 124 PHE A C 1
ATOM 740 O O . PHE A 1 88 ? 22.595 -0.684 10.549 1.00 14.62 124 PHE A O 1
ATOM 748 N N . PRO A 1 89 ? 22.687 -1.850 8.615 1.00 12.17 125 PRO A N 1
ATOM 749 C CA . PRO A 1 89 ? 24.138 -2.011 8.777 1.00 15.73 125 PRO A CA 1
ATOM 750 C C . PRO A 1 89 ? 24.868 -0.762 8.286 1.00 14.01 125 PRO A C 1
ATOM 751 O O . PRO A 1 89 ? 24.293 0.035 7.545 1.00 16.18 125 PRO A O 1
ATOM 755 N N . PRO A 1 90 ? 26.127 -0.581 8.705 1.00 14.95 126 PRO A N 1
ATOM 756 C CA . PRO A 1 90 ? 26.875 0.618 8.323 1.00 17.23 126 PRO A CA 1
ATOM 757 C C . PRO A 1 90 ? 27.154 0.719 6.817 1.00 15.42 126 PRO A C 1
ATOM 758 O O . PRO A 1 90 ? 27.256 1.839 6.314 1.00 18.61 126 PRO A O 1
ATOM 762 N N . ASP A 1 91 ? 27.262 -0.406 6.114 1.00 16.58 127 ASP A N 1
ATOM 763 C CA . ASP A 1 91 ? 27.608 -0.387 4.682 1.00 17.18 127 ASP A CA 1
ATOM 764 C C . ASP A 1 91 ? 26.615 -1.231 3.892 1.00 16.64 127 ASP A C 1
ATOM 765 O O . ASP A 1 91 ? 26.920 -2.350 3.493 1.00 16.87 127 ASP A O 1
ATO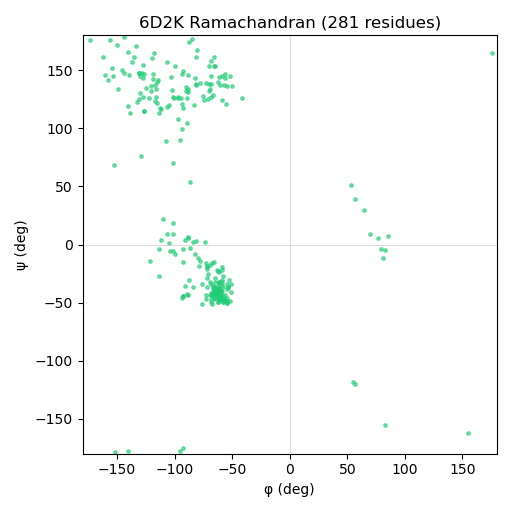M 770 N N . PRO A 1 92 ? 25.407 -0.698 3.662 1.00 14.72 128 PRO A N 1
ATOM 771 C CA . PRO A 1 92 ? 24.395 -1.512 2.982 1.00 15.52 128 PRO A CA 1
ATOM 772 C C . PRO A 1 92 ? 24.737 -1.777 1.510 1.00 15.00 128 PRO A C 1
ATOM 773 O O . PRO A 1 92 ? 24.182 -2.701 0.911 1.00 14.33 128 PRO A O 1
ATOM 777 N N . GLY A 1 93 ? 25.649 -0.993 0.942 1.00 14.54 129 GLY A N 1
ATOM 778 C CA . GLY A 1 93 ? 26.123 -1.264 -0.404 1.00 17.23 129 GLY A CA 1
ATOM 779 C C . GLY A 1 93 ? 26.788 -2.627 -0.478 1.00 15.72 129 GLY A C 1
ATOM 780 O O . GLY A 1 93 ? 26.862 -3.247 -1.552 1.00 18.33 129 GLY A O 1
ATOM 781 N N . GLN A 1 94 ? 27.269 -3.105 0.673 1.00 16.32 130 GLN A N 1
ATOM 782 C CA . GLN A 1 94 ? 27.897 -4.423 0.740 1.00 18.50 130 GLN A CA 1
ATOM 783 C C . GLN A 1 94 ? 26.938 -5.599 1.013 1.00 18.08 130 GLN A C 1
ATOM 784 O O . GLN A 1 94 ? 27.374 -6.737 1.168 1.00 20.88 130 GLN A O 1
ATOM 790 N N . LEU A 1 95 ? 25.635 -5.333 1.050 1.00 14.41 131 LEU A N 1
ATOM 791 C CA . LEU A 1 95 ? 24.667 -6.421 1.049 1.00 17.57 131 LEU A CA 1
ATOM 792 C C . LEU A 1 95 ? 24.892 -7.307 -0.181 1.00 19.67 131 LEU A C 1
ATOM 793 O O . LEU A 1 95 ? 25.282 -6.823 -1.246 1.00 16.78 131 LEU A O 1
ATOM 798 N N . GLN A 1 96 ? 24.635 -8.602 -0.043 1.00 18.71 132 GLN A N 1
ATOM 799 C CA . GLN A 1 96 ? 25.029 -9.566 -1.076 1.00 19.23 132 GLN A CA 1
ATOM 800 C C . GLN A 1 96 ? 24.226 -9.535 -2.373 1.00 22.13 132 GLN A C 1
ATOM 801 O O . GLN A 1 96 ? 24.747 -9.883 -3.432 1.00 21.95 132 GLN A O 1
ATOM 807 N N . GLU A 1 97 ? 22.960 -9.135 -2.295 1.00 20.46 133 GLU A N 1
ATOM 808 C CA . GLU A 1 97 ? 22.078 -9.173 -3.456 1.00 19.19 133 GLU A CA 1
ATOM 809 C C . GLU A 1 97 ? 21.630 -7.799 -3.892 1.00 20.43 133 GLU A C 1
ATOM 810 O O . GLU A 1 97 ? 21.308 -6.948 -3.053 1.00 15.87 133 GLU A O 1
ATOM 816 N N . GLU A 1 98 ? 21.581 -7.600 -5.207 1.00 16.19 134 GLU A N 1
ATOM 817 C CA . GLU A 1 98 ? 21.021 -6.393 -5.789 1.00 16.96 134 GLU A CA 1
ATOM 818 C C . GLU A 1 98 ? 19.595 -6.182 -5.262 1.00 15.41 134 GLU A C 1
ATOM 819 O O . GLU A 1 98 ? 19.202 -5.060 -4.969 1.00 15.02 134 GLU A O 1
ATOM 825 N N . TYR A 1 99 ? 18.836 -7.260 -5.111 1.00 16.60 135 TYR A N 1
ATOM 826 C CA . TYR A 1 99 ? 17.452 -7.121 -4.658 1.00 19.12 135 TYR A CA 1
ATOM 827 C C . TYR A 1 99 ? 17.375 -6.524 -3.249 1.00 17.39 135 TYR A C 1
ATOM 828 O O . TYR A 1 99 ? 16.512 -5.694 -2.967 1.00 15.48 135 TYR A O 1
ATOM 837 N N . THR A 1 100 ? 18.281 -6.935 -2.376 1.00 14.17 136 THR A N 1
ATOM 838 C CA . THR A 1 100 ? 18.285 -6.412 -1.008 1.00 13.73 136 THR A CA 1
ATOM 839 C C . THR A 1 100 ? 18.634 -4.930 -1.064 1.00 14.31 136 THR A C 1
ATOM 840 O O . THR A 1 100 ? 18.060 -4.121 -0.336 1.00 13.12 136 THR A O 1
ATOM 844 N N . ARG A 1 101 ? 19.596 -4.562 -1.909 1.00 12.60 137 ARG A N 1
ATOM 845 C CA . ARG A 1 101 ? 19.973 -3.157 -1.989 1.00 11.33 137 ARG A CA 1
ATOM 846 C C . ARG A 1 101 ? 18.822 -2.315 -2.521 1.00 13.58 137 ARG A C 1
ATOM 847 O O . ARG A 1 101 ? 18.646 -1.160 -2.116 1.00 13.53 137 ARG A O 1
ATOM 855 N N . TYR A 1 102 ? 18.075 -2.890 -3.461 1.00 12.01 138 TYR A N 1
ATOM 856 C CA . TYR A 1 102 ? 16.846 -2.285 -3.981 1.00 10.97 138 TYR A CA 1
ATOM 857 C C . TYR A 1 102 ? 15.843 -2.039 -2.842 1.00 12.19 138 TYR A C 1
ATOM 858 O O . TYR A 1 102 ? 15.323 -0.935 -2.700 1.00 12.21 138 TYR A O 1
ATOM 867 N N . LEU A 1 103 ? 15.594 -3.053 -2.020 1.00 12.06 139 LEU A N 1
ATOM 868 C CA . LEU A 1 103 ? 14.676 -2.858 -0.887 1.00 11.81 139 LEU A CA 1
ATOM 869 C C . LEU A 1 103 ? 15.179 -1.797 0.092 1.00 11.27 139 LEU A C 1
ATOM 870 O O . LEU A 1 103 ? 14.389 -1.010 0.610 1.00 11.70 139 LEU A O 1
ATOM 875 N N . PHE A 1 104 ? 16.490 -1.756 0.336 1.00 11.43 140 PHE A N 1
ATOM 876 C CA . PHE A 1 104 ? 17.026 -0.722 1.224 1.00 9.56 140 PHE A CA 1
ATOM 877 C C . PHE A 1 104 ? 16.829 0.679 0.640 1.00 9.75 140 PHE A C 1
ATOM 878 O O . PHE A 1 104 ? 16.518 1.615 1.371 1.00 11.07 140 PHE A O 1
ATOM 886 N N . ALA A 1 105 ? 17.023 0.837 -0.662 1.00 10.62 141 ALA A N 1
ATOM 887 C CA . ALA A 1 105 ? 16.777 2.139 -1.277 1.00 8.95 141 ALA A CA 1
ATOM 888 C C . ALA A 1 105 ? 15.313 2.555 -1.114 1.00 11.10 141 ALA A C 1
ATOM 889 O O . ALA A 1 105 ? 15.029 3.740 -0.863 1.00 11.41 141 ALA A O 1
ATOM 891 N N . LEU A 1 106 ? 14.397 1.593 -1.241 1.00 10.36 142 LEU A N 1
ATOM 892 C CA . LEU A 1 106 ? 12.966 1.871 -1.056 1.00 11.74 142 LEU A CA 1
ATOM 893 C C . LEU A 1 106 ? 12.673 2.245 0.396 1.00 11.53 142 LEU A C 1
ATOM 894 O O . LEU A 1 106 ? 11.828 3.098 0.670 1.00 10.47 142 LEU A O 1
ATOM 899 N N . GLN A 1 107 ? 13.378 1.615 1.332 1.00 9.73 143 GLN A N 1
ATOM 900 C CA . GLN A 1 107 ? 13.176 1.931 2.744 1.00 8.51 143 GLN A CA 1
ATOM 901 C C . GLN A 1 107 ? 13.632 3.358 3.022 1.00 10.20 143 GLN A C 1
ATOM 902 O O . GLN A 1 107 ? 12.960 4.121 3.725 1.00 10.68 143 GLN A O 1
ATOM 908 N N . LEU A 1 108 ? 14.784 3.722 2.473 1.00 9.65 144 LEU A N 1
ATOM 909 C CA . LEU A 1 108 ? 15.310 5.065 2.671 1.00 9.62 144 LEU A CA 1
ATOM 910 C C . LEU A 1 108 ? 14.414 6.105 2.015 1.00 11.25 144 LEU A C 1
ATOM 911 O O . LEU A 1 108 ? 14.229 7.196 2.566 1.00 11.17 144 LEU A O 1
ATOM 916 N N . LYS A 1 109 ? 13.849 5.762 0.853 1.00 10.62 145 LYS A N 1
ATOM 917 C CA . LYS A 1 109 ? 12.853 6.596 0.205 1.00 11.26 145 LYS A CA 1
ATOM 918 C C . LYS A 1 109 ? 11.683 6.836 1.158 1.00 13.06 145 LYS A C 1
ATOM 919 O O . LYS A 1 109 ? 11.244 7.970 1.310 1.00 11.78 145 LYS A O 1
ATOM 925 N N . ARG A 1 110 ? 11.197 5.772 1.791 1.00 10.70 146 ARG A N 1
ATOM 926 C CA . ARG A 1 110 ? 10.089 5.914 2.738 1.00 12.08 146 ARG A CA 1
ATOM 927 C C . ARG A 1 110 ? 10.485 6.782 3.933 1.00 12.00 146 ARG A C 1
ATOM 928 O O . ARG A 1 110 ? 9.699 7.637 4.369 1.00 13.90 146 ARG A O 1
ATOM 936 N N . ASP A 1 111 ? 11.691 6.576 4.468 1.00 10.59 147 ASP A N 1
ATOM 937 C CA . ASP A 1 111 ? 12.133 7.342 5.631 1.00 10.67 147 ASP A CA 1
ATOM 938 C C . ASP A 1 111 ? 12.282 8.817 5.301 1.00 14.45 147 ASP A C 1
ATOM 939 O O . ASP A 1 111 ? 12.055 9.674 6.143 1.00 13.53 147 ASP A O 1
ATOM 944 N N . LEU A 1 112 ? 12.653 9.118 4.064 1.00 12.25 148 LEU A N 1
ATOM 945 C CA . LEU A 1 112 ? 12.730 10.514 3.6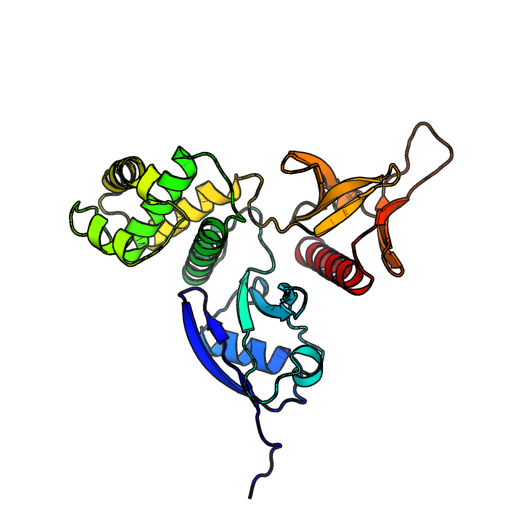27 1.00 13.32 148 LEU A CA 1
ATOM 946 C C . LEU A 1 112 ? 11.317 11.119 3.560 1.00 14.60 148 LEU A C 1
ATOM 947 O O . LEU A 1 112 ? 11.071 12.206 4.093 1.00 17.73 148 LEU A O 1
ATOM 952 N N . LEU A 1 113 ? 10.389 10.393 2.945 1.00 12.91 149 LEU A N 1
ATOM 953 C CA . LEU A 1 113 ? 9.009 10.853 2.789 1.00 14.98 149 LEU A CA 1
ATOM 954 C C . LEU A 1 113 ? 8.333 11.071 4.139 1.00 16.37 149 LEU A C 1
ATOM 955 O O . LEU A 1 113 ? 7.601 12.049 4.340 1.00 19.71 149 LEU A O 1
ATOM 960 N N . GLU A 1 114 ? 8.589 10.150 5.059 1.00 15.01 150 GLU A N 1
ATOM 961 C CA . GLU A 1 114 ? 8.003 10.189 6.402 1.00 15.15 150 GLU A CA 1
ATOM 962 C C . GLU A 1 114 ? 8.741 11.130 7.356 1.00 19.63 150 GLU A C 1
ATOM 963 O O . GLU A 1 114 ? 8.372 11.243 8.521 1.00 19.99 150 GLU A O 1
ATOM 969 N N . GLU A 1 115 ? 9.760 11.821 6.851 1.00 14.74 151 GLU A N 1
ATOM 970 C CA . GLU A 1 115 ? 10.512 12.809 7.625 1.00 18.23 151 GLU A CA 1
ATOM 971 C C . GLU A 1 115 ? 11.272 12.200 8.803 1.00 21.17 151 GLU A C 1
ATOM 972 O O . GLU A 1 115 ? 11.496 12.852 9.827 1.00 21.98 151 GLU A O 1
ATOM 978 N N . ARG A 1 116 ? 11.670 10.943 8.647 1.00 20.35 152 ARG A N 1
ATOM 979 C CA . ARG A 1 116 ? 12.558 10.282 9.602 1.00 18.72 152 ARG A CA 1
ATOM 980 C C . ARG A 1 116 ? 14.016 10.514 9.242 1.00 17.71 152 ARG A C 1
ATOM 981 O O . ARG A 1 116 ? 14.856 10.772 10.101 1.00 23.66 152 ARG A O 1
ATOM 989 N N . LEU A 1 117 ? 14.311 10.386 7.955 1.00 17.32 153 LEU A N 1
ATOM 990 C CA . LEU A 1 117 ? 15.644 10.607 7.441 1.00 18.85 153 LEU A CA 1
ATOM 991 C C . LEU A 1 117 ? 15.753 12.072 7.088 1.00 23.09 153 LEU A C 1
ATOM 992 O O . LEU A 1 117 ? 15.194 12.506 6.081 1.00 30.63 153 LEU A O 1
ATOM 997 N N . THR A 1 118 ? 16.439 12.848 7.916 1.00 18.95 154 THR A N 1
ATOM 998 C CA . THR A 1 118 ? 16.588 14.262 7.612 1.00 21.00 154 THR A CA 1
ATOM 999 C C . THR A 1 118 ? 18.011 14.557 7.147 1.00 18.71 154 THR A C 1
ATOM 1000 O O . THR A 1 118 ? 18.940 13.797 7.415 1.00 20.37 154 THR A O 1
ATOM 1004 N N . CYS A 1 119 ? 18.163 15.644 6.403 1.00 17.83 155 CYS A N 1
ATOM 1005 C CA . CYS A 1 119 ? 19.443 16.003 5.807 1.00 20.20 155 CYS A CA 1
ATOM 1006 C C . CYS A 1 119 ? 19.275 17.370 5.180 1.00 17.23 155 CYS A C 1
ATOM 1007 O O . CYS A 1 119 ? 18.169 17.919 5.181 1.00 17.55 155 CYS A O 1
ATOM 1010 N N . THR A 1 120 ? 20.361 17.921 4.644 1.00 17.79 156 THR A N 1
ATOM 1011 C CA . THR A 1 120 ? 20.298 19.238 4.035 1.00 16.57 156 THR A CA 1
ATOM 1012 C C . THR A 1 120 ? 19.408 19.210 2.801 1.00 19.00 156 THR A C 1
ATOM 1013 O O . THR A 1 120 ? 19.138 18.146 2.242 1.00 16.65 156 THR A O 1
ATOM 1017 N N . ALA A 1 121 ? 18.949 20.381 2.376 1.00 19.65 157 ALA A N 1
ATOM 1018 C CA . ALA A 1 121 ? 18.063 20.489 1.226 1.00 20.58 157 ALA A CA 1
ATOM 1019 C C . ALA A 1 121 ? 18.697 19.924 -0.041 1.00 19.64 157 ALA A C 1
ATOM 1020 O O . ALA A 1 121 ? 18.054 19.178 -0.786 1.00 19.55 157 ALA A O 1
ATOM 1022 N N . ASN A 1 122 ? 19.952 20.276 -0.300 1.00 19.15 158 ASN A N 1
ATOM 1023 C CA . ASN A 1 122 ? 20.613 19.752 -1.491 1.00 19.65 158 ASN A CA 1
ATOM 1024 C C . ASN A 1 122 ? 20.737 18.245 -1.429 1.00 18.11 158 ASN A C 1
ATOM 1025 O O . ASN A 1 122 ? 20.523 17.556 -2.424 1.00 15.45 158 ASN A O 1
ATOM 1030 N N . THR A 1 123 ? 21.080 17.724 -0.256 1.00 16.74 159 THR A N 1
ATOM 1031 C CA . THR A 1 123 ? 21.251 16.285 -0.133 1.00 15.55 159 THR A CA 1
ATOM 1032 C C . THR A 1 123 ? 19.945 15.511 -0.338 1.00 17.14 159 THR A C 1
ATOM 1033 O O . THR A 1 123 ? 19.933 14.426 -0.951 1.00 15.35 159 THR A O 1
ATOM 1037 N N . ALA A 1 124 ? 18.843 16.062 0.169 1.00 13.79 160 ALA A N 1
ATOM 1038 C CA . ALA A 1 124 ? 17.538 15.452 -0.045 1.00 15.27 160 ALA A CA 1
ATOM 1039 C C . ALA A 1 124 ? 17.230 15.407 -1.535 1.00 17.65 160 ALA A C 1
ATOM 1040 O O . ALA A 1 124 ? 16.774 14.388 -2.064 1.00 14.61 160 ALA A O 1
ATOM 1042 N N . ALA A 1 125 ? 17.465 16.536 -2.196 1.00 14.28 161 ALA A N 1
ATOM 1043 C CA . ALA A 1 125 ? 17.228 16.672 -3.630 1.00 15.13 161 ALA A CA 1
ATOM 1044 C C . ALA A 1 125 ? 18.086 15.690 -4.423 1.00 12.40 161 ALA A C 1
ATOM 1045 O O . ALA A 1 125 ? 17.617 15.069 -5.407 1.00 14.58 161 ALA A O 1
ATOM 1047 N N . LEU A 1 126 ? 19.341 15.542 -4.004 1.00 14.32 162 LEU A N 1
ATOM 1048 C CA . LEU A 1 126 ? 20.234 14.582 -4.644 1.00 14.23 162 LEU A CA 1
ATOM 1049 C C . LEU A 1 126 ? 19.738 13.143 -4.466 1.00 13.70 162 LEU A C 1
ATOM 1050 O O . LEU A 1 126 ? 19.725 12.361 -5.417 1.00 13.80 162 LEU A O 1
ATOM 1055 N N . LEU A 1 127 ? 19.349 12.775 -3.251 1.00 13.41 163 LEU A N 1
ATOM 1056 C CA . LEU A 1 127 ? 18.765 11.454 -3.018 1.00 12.58 163 LEU A CA 1
ATOM 1057 C C . LEU A 1 127 ? 17.578 11.201 -3.941 1.00 12.24 163 LEU A C 1
ATOM 1058 O O . LEU A 1 127 ? 17.492 10.143 -4.578 1.00 13.94 163 LEU A O 1
ATOM 1063 N N . ILE A 1 128 ? 16.643 12.144 -3.985 1.00 13.47 164 ILE A N 1
ATOM 1064 C CA . ILE A 1 128 ? 15.457 11.981 -4.815 1.00 12.93 164 ILE A CA 1
ATOM 1065 C C . ILE A 1 128 ? 15.847 11.859 -6.284 1.00 13.93 164 ILE A C 1
ATOM 1066 O O . ILE A 1 128 ? 15.263 11.061 -7.004 1.00 13.75 164 ILE A O 1
ATOM 1071 N N . SER A 1 129 ? 16.858 12.610 -6.714 1.00 12.53 165 SER A N 1
ATOM 1072 C CA . SER A 1 129 ? 17.266 12.543 -8.122 1.00 12.70 165 SER A CA 1
ATOM 1073 C C . SER A 1 129 ? 17.756 11.143 -8.515 1.00 13.91 165 SER A C 1
ATOM 1074 O O . SER A 1 129 ? 17.535 10.687 -9.647 1.00 13.41 165 SER A O 1
ATOM 1077 N N . HIS A 1 130 ? 18.434 10.468 -7.595 1.00 11.91 166 HIS A N 1
ATOM 1078 C CA . HIS A 1 130 ? 18.862 9.090 -7.841 1.00 12.06 166 HIS A CA 1
ATOM 1079 C C . HIS A 1 130 ? 17.685 8.128 -7.805 1.00 10.46 166 HIS A C 1
ATOM 1080 O O . HIS A 1 130 ? 17.626 7.178 -8.603 1.00 11.06 166 HIS A O 1
ATOM 1087 N N . LEU A 1 131 ? 16.735 8.385 -6.908 1.00 11.82 167 LEU A N 1
ATOM 1088 C CA . LEU A 1 131 ? 15.521 7.571 -6.874 1.00 11.80 167 LEU A CA 1
ATOM 1089 C C . LEU A 1 131 ? 14.746 7.696 -8.186 1.00 12.41 167 LEU A C 1
ATOM 1090 O O . LEU A 1 131 ? 14.238 6.697 -8.707 1.00 13.69 167 LEU A O 1
ATOM 1095 N N . LEU A 1 132 ? 14.680 8.911 -8.733 1.00 11.36 168 LEU A N 1
ATOM 1096 C CA . LEU A 1 132 ? 14.083 9.111 -10.061 1.00 13.82 168 LEU A CA 1
ATOM 1097 C C . LEU A 1 132 ? 14.837 8.331 -11.131 1.00 11.79 168 LEU A C 1
ATOM 1098 O O . LEU A 1 132 ? 14.228 7.676 -11.971 1.00 13.85 168 LEU A O 1
ATOM 1103 N N . GLN A 1 133 ? 16.164 8.389 -11.113 1.00 10.96 169 GLN A N 1
ATOM 1104 C CA . GLN A 1 133 ? 16.926 7.662 -12.129 1.00 13.57 169 GLN A CA 1
ATOM 1105 C C . GLN A 1 133 ? 16.624 6.158 -12.079 1.00 11.53 169 GLN A C 1
ATOM 1106 O O . GLN A 1 133 ? 16.449 5.511 -13.119 1.00 13.21 169 GLN A O 1
ATOM 1112 N N . SER A 1 134 ? 16.499 5.608 -10.873 1.00 11.30 170 SER A N 1
ATOM 1113 C CA . SER A 1 134 ? 16.202 4.184 -10.747 1.00 12.09 170 SER A CA 1
ATOM 1114 C C . SER A 1 134 ? 14.814 3.832 -11.261 1.00 12.62 170 SER A C 1
ATOM 1115 O O . SER A 1 134 ? 14.634 2.769 -11.852 1.00 18.63 170 SER A O 1
ATOM 1118 N N . GLU A 1 135 ? 13.835 4.707 -11.034 1.00 12.57 171 GLU A N 1
ATOM 1119 C CA . GLU A 1 135 ? 12.449 4.339 -11.285 1.00 16.03 171 GLU A CA 1
ATOM 1120 C C . GLU A 1 135 ? 11.978 4.712 -12.681 1.00 14.47 171 GLU A C 1
ATOM 1121 O O . GLU A 1 135 ? 11.308 3.915 -13.345 1.00 16.59 171 GLU A O 1
ATOM 1127 N N . ILE A 1 136 ? 12.304 5.921 -13.121 1.00 12.21 172 ILE A N 1
ATOM 1128 C CA . ILE A 1 136 ? 11.829 6.380 -14.439 1.00 13.57 172 ILE A CA 1
ATOM 1129 C C . ILE A 1 136 ? 12.950 6.580 -15.460 1.00 13.80 172 ILE A C 1
ATOM 1130 O O . ILE A 1 136 ? 12.684 6.897 -16.618 1.00 16.89 172 ILE A O 1
ATOM 1135 N N . GLY A 1 137 ? 14.204 6.405 -15.045 1.00 13.59 173 GLY A N 1
ATOM 1136 C CA . GLY A 1 137 ? 15.317 6.502 -15.971 1.00 13.63 173 GLY A CA 1
ATOM 1137 C C . GLY A 1 137 ? 15.805 7.907 -16.268 1.00 17.19 173 GLY A C 1
ATOM 1138 O O . GLY A 1 137 ? 15.637 8.822 -15.460 1.00 15.93 173 GLY A O 1
ATOM 1139 N N . ASP A 1 138 ? 16.425 8.080 -17.438 1.00 17.16 174 ASP A N 1
ATOM 1140 C CA . ASP A 1 138 ? 17.061 9.349 -17.778 1.00 16.86 174 ASP A CA 1
ATOM 1141 C C . ASP A 1 138 ? 16.106 10.522 -17.702 1.00 17.30 174 ASP A C 1
ATOM 1142 O O . ASP A 1 138 ? 14.926 10.424 -18.054 1.00 19.57 174 ASP A O 1
ATOM 1147 N N . TYR A 1 139 ? 16.658 11.640 -17.251 1.00 19.67 175 TYR A N 1
ATOM 1148 C CA . TYR A 1 139 ? 15.955 12.901 -17.152 1.00 20.83 175 TYR A CA 1
ATOM 1149 C C . TYR A 1 139 ? 15.229 13.293 -18.429 1.00 24.45 175 TYR A C 1
ATOM 1150 O O . TYR A 1 139 ? 15.759 13.170 -19.543 1.00 23.79 175 TYR A O 1
ATOM 1159 N N . ASP A 1 140 ? 14.004 13.760 -18.242 1.00 22.75 176 ASP A N 1
ATOM 1160 C CA . ASP A 1 140 ? 13.296 14.539 -19.237 1.00 24.56 176 ASP A CA 1
ATOM 1161 C C . ASP A 1 140 ? 12.392 15.466 -18.452 1.00 26.08 176 ASP A C 1
ATOM 1162 O O . ASP A 1 140 ? 11.728 15.032 -17.511 1.00 22.60 176 ASP A O 1
ATOM 1167 N N . GLU A 1 141 ? 12.368 16.745 -18.807 1.00 28.87 177 GLU A N 1
ATOM 1168 C CA . GLU A 1 141 ? 11.675 17.703 -17.951 1.00 29.65 177 GLU A CA 1
ATOM 1169 C C . GLU A 1 141 ? 10.217 17.333 -17.738 1.00 25.15 177 GLU A C 1
ATOM 1170 O O . GLU A 1 141 ? 9.730 17.331 -16.606 1.00 23.88 177 GLU A O 1
ATOM 1176 N N . THR A 1 142 ? 9.521 17.008 -18.822 1.00 23.09 178 THR A N 1
ATOM 1177 C CA . THR A 1 142 ? 8.109 16.675 -18.744 1.00 22.88 178 THR A CA 1
ATOM 1178 C C . THR A 1 142 ? 7.865 15.383 -17.953 1.00 21.37 178 THR A C 1
ATOM 1179 O O . THR A 1 142 ? 6.976 15.318 -17.111 1.00 22.79 178 THR A O 1
ATOM 1183 N N . LEU A 1 143 ? 8.658 14.359 -18.238 1.00 21.29 179 LEU A N 1
ATOM 1184 C CA A LEU A 1 143 ? 8.515 13.067 -17.576 0.51 18.92 179 LEU A CA 1
ATOM 1185 C CA B LEU A 1 143 ? 8.515 13.067 -17.576 0.49 18.93 179 LEU A CA 1
ATOM 1186 C C . LEU A 1 143 ? 8.726 13.215 -16.073 1.00 16.14 179 LEU A C 1
ATOM 1187 O O . LEU A 1 143 ? 7.966 12.662 -15.278 1.00 15.78 179 LEU A O 1
ATOM 1192 N N . ASP A 1 144 ? 9.762 13.965 -15.699 1.00 17.89 180 ASP A N 1
ATOM 1193 C CA . ASP A 1 144 ? 10.068 14.204 -14.281 1.00 16.15 180 ASP A CA 1
ATOM 1194 C C . ASP A 1 144 ? 8.937 14.951 -13.579 1.00 19.07 180 ASP A C 1
ATOM 1195 O O . ASP A 1 144 ? 8.508 14.558 -12.503 1.00 16.66 180 ASP A O 1
ATOM 1200 N N . ARG A 1 145 ? 8.475 16.044 -14.184 1.00 17.88 181 ARG A N 1
ATOM 1201 C CA . ARG A 1 145 ? 7.427 16.855 -13.570 1.00 21.42 181 ARG A CA 1
ATOM 1202 C C . ARG A 1 145 ? 6.117 16.093 -13.418 1.00 19.95 181 ARG A C 1
ATOM 1203 O O . ARG A 1 145 ? 5.452 16.193 -12.392 1.00 20.80 181 ARG A O 1
ATOM 1211 N N . GLU A 1 146 ? 5.729 15.330 -14.434 1.00 18.58 182 GLU A N 1
ATOM 1212 C CA . GLU A 1 146 ? 4.520 14.535 -14.308 1.00 19.37 182 GLU A CA 1
ATOM 1213 C C . GLU A 1 146 ? 4.672 13.461 -13.233 1.00 15.77 182 GLU A C 1
ATOM 1214 O O . GLU A 1 146 ? 3.752 13.216 -12.455 1.00 17.97 182 GLU A O 1
ATOM 1220 N N . HIS A 1 147 ? 5.842 12.838 -13.167 1.00 17.88 183 HIS A N 1
ATOM 1221 C CA . HIS A 1 147 ? 6.055 11.794 -12.173 1.00 17.47 183 HIS A CA 1
ATOM 1222 C C . HIS A 1 147 ? 6.005 12.369 -10.758 1.00 16.62 183 HIS A C 1
ATOM 1223 O O . HIS A 1 147 ? 5.401 11.785 -9.872 1.00 16.22 183 HIS A O 1
ATOM 1230 N N . LEU A 1 148 ? 6.622 13.528 -10.577 1.00 16.46 184 LEU A N 1
ATOM 1231 C CA . LEU A 1 148 ? 6.665 14.185 -9.268 1.00 14.12 184 LEU A CA 1
ATOM 1232 C C . LEU A 1 148 ? 5.316 14.761 -8.859 1.00 19.29 184 LEU A C 1
ATOM 1233 O O . LEU A 1 148 ? 5.090 15.041 -7.683 1.00 23.02 184 LEU A O 1
ATOM 1238 N N . LYS A 1 149 ? 4.414 14.946 -9.813 1.00 18.30 185 LYS A N 1
ATOM 1239 C CA . LYS A 1 149 ? 3.060 15.354 -9.452 1.00 17.80 185 LYS A CA 1
ATOM 1240 C C . LYS A 1 149 ? 2.250 14.198 -8.881 1.00 18.85 185 LYS A C 1
ATOM 1241 O O . LYS A 1 149 ? 1.406 14.390 -8.003 1.00 22.20 185 LYS A O 1
ATOM 1247 N N . ALA A 1 150 ? 2.505 12.995 -9.388 1.00 21.01 186 ALA A N 1
ATOM 1248 C CA . ALA A 1 150 ? 1.716 11.833 -9.007 1.00 20.58 186 ALA A CA 1
ATOM 1249 C C . ALA A 1 150 ? 2.403 10.965 -7.950 1.00 21.42 186 ALA A C 1
ATOM 1250 O O . ALA A 1 150 ? 1.797 10.031 -7.431 1.00 24.50 186 ALA A O 1
ATOM 1252 N N . ASN A 1 151 ? 3.663 11.267 -7.635 1.00 16.13 187 ASN A N 1
ATOM 1253 C CA . ASN A 1 151 ? 4.418 10.465 -6.668 1.00 17.49 187 ASN A CA 1
ATOM 1254 C C . ASN A 1 151 ? 5.128 11.336 -5.647 1.00 17.06 187 ASN A C 1
ATOM 1255 O O . ASN A 1 151 ? 5.936 12.191 -6.002 1.00 16.78 187 ASN A O 1
ATOM 1260 N N . GLU A 1 152 ? 4.831 11.116 -4.374 1.00 18.72 188 GLU A N 1
ATOM 1261 C CA . GLU A 1 152 ? 5.435 11.928 -3.321 1.00 16.63 188 GLU A CA 1
ATOM 1262 C C . GLU A 1 152 ? 6.737 11.339 -2.801 1.00 16.21 188 GLU A C 1
ATOM 1263 O O . GLU A 1 152 ? 6.815 10.146 -2.500 1.00 19.13 188 GLU A O 1
ATOM 1269 N N . TYR A 1 153 ? 7.753 12.195 -2.710 1.00 16.74 189 TYR A N 1
ATOM 1270 C CA . TYR A 1 153 ? 9.053 11.846 -2.137 1.00 15.55 189 TYR A CA 1
ATOM 1271 C C . TYR A 1 153 ? 9.328 12.611 -0.838 1.00 17.40 189 TYR A C 1
ATOM 1272 O O . TYR A 1 153 ? 10.073 12.148 0.025 1.00 17.08 189 TYR A O 1
ATOM 1281 N N . LEU A 1 154 ? 8.730 13.792 -0.715 1.00 17.71 190 LEU A N 1
ATOM 1282 C CA . LEU A 1 154 ? 8.956 14.647 0.449 1.00 16.95 190 LEU A CA 1
ATOM 1283 C C . LEU A 1 154 ? 7.778 15.602 0.589 1.00 19.39 190 LEU A C 1
ATOM 1284 O O . LEU A 1 154 ? 7.259 16.087 -0.409 1.00 20.60 190 LEU A O 1
ATOM 1289 N N . PRO A 1 155 ? 7.343 15.883 1.824 1.00 20.31 191 PRO A N 1
ATOM 1290 C CA . PRO A 1 155 ? 6.297 16.905 1.916 1.00 18.38 191 PRO A CA 1
ATOM 1291 C C . PRO A 1 155 ? 6.812 18.237 1.392 1.00 18.70 191 PRO A C 1
ATOM 1292 O O . PRO A 1 155 ? 7.959 18.600 1.650 1.00 18.00 191 PRO A O 1
ATOM 1296 N N . ASN A 1 156 ? 5.977 18.964 0.659 1.00 19.86 192 ASN A N 1
ATOM 1297 C CA . ASN A 1 156 ? 6.414 20.210 0.053 1.00 15.94 192 ASN A CA 1
ATOM 1298 C C . ASN A 1 156 ? 7.630 19.991 -0.851 1.00 18.37 192 ASN A C 1
ATOM 1299 O O . ASN A 1 156 ? 8.531 20.821 -0.926 1.00 17.88 192 ASN A O 1
ATOM 1304 N N . GLN A 1 157 ? 7.630 18.880 -1.581 1.00 16.49 193 GLN A N 1
ATOM 1305 C CA . GLN A 1 157 ? 8.725 18.604 -2.495 1.00 15.06 193 GLN A CA 1
ATOM 1306 C C . GLN A 1 157 ? 8.835 19.659 -3.598 1.00 14.67 193 GLN A C 1
ATOM 1307 O O . GLN A 1 157 ? 9.896 19.843 -4.185 1.00 16.64 193 GLN A O 1
ATOM 1313 N N . GLU A 1 158 ? 7.735 20.354 -3.870 1.00 15.62 194 GLU A N 1
ATOM 1314 C CA . GLU A 1 158 ? 7.734 21.366 -4.923 1.00 16.10 194 GLU A CA 1
ATOM 1315 C C . GLU A 1 158 ? 8.789 22.441 -4.667 1.00 18.01 194 GLU A C 1
ATOM 1316 O O . GLU A 1 158 ? 9.288 23.056 -5.608 1.00 19.27 194 GLU A O 1
ATOM 1322 N N . LYS A 1 159 ? 9.129 22.648 -3.402 1.00 19.91 195 LYS A N 1
ATOM 1323 C CA . LYS A 1 159 ? 10.135 23.643 -3.030 1.00 21.30 195 LYS A CA 1
ATOM 1324 C C . LYS A 1 159 ? 11.479 23.288 -3.648 1.00 24.67 195 LYS A C 1
ATOM 1325 O O . LYS A 1 159 ? 12.265 24.166 -4.006 1.00 23.06 195 LYS A O 1
ATOM 1331 N N . SER A 1 160 ? 11.722 21.990 -3.790 1.00 21.75 196 SER A N 1
ATOM 1332 C CA . SER A 1 160 ? 13.022 21.502 -4.239 1.00 19.90 196 SER A CA 1
ATOM 1333 C C . SER A 1 160 ? 13.001 20.997 -5.673 1.00 21.22 196 SER A C 1
ATOM 1334 O O . SER A 1 160 ? 13.969 20.387 -6.124 1.00 21.42 196 SER A O 1
ATOM 1337 N N . LEU A 1 161 ? 11.904 21.233 -6.385 1.00 20.74 197 LEU A N 1
ATOM 1338 C CA . LEU A 1 161 ? 11.779 20.714 -7.744 1.00 23.96 197 LEU A CA 1
ATOM 1339 C C . LEU A 1 161 ? 12.967 21.078 -8.634 1.00 23.69 197 LEU A C 1
ATOM 1340 O O . LEU A 1 161 ? 13.532 20.216 -9.299 1.00 20.94 197 LEU A O 1
ATOM 1345 N N . GLU A 1 162 ? 13.357 22.347 -8.648 1.00 23.07 198 GLU A N 1
ATOM 1346 C CA . GLU A 1 162 ? 14.463 22.768 -9.504 1.00 27.29 198 GLU A CA 1
ATOM 1347 C C . GLU A 1 162 ? 15.760 22.032 -9.176 1.00 25.34 198 GLU A C 1
ATOM 1348 O O . GLU A 1 162 ? 16.459 21.572 -10.069 1.00 22.69 198 GLU A O 1
ATOM 1354 N N . LYS A 1 163 ? 16.084 21.910 -7.894 1.00 20.99 199 LYS A N 1
ATOM 1355 C CA . LYS A 1 163 ? 17.297 21.193 -7.513 1.00 19.32 199 LYS A CA 1
ATOM 1356 C C . LYS A 1 163 ? 17.223 19.726 -7.931 1.00 19.43 199 LYS A C 1
ATOM 1357 O O . LYS A 1 163 ? 18.209 19.157 -8.395 1.00 19.84 199 LYS A O 1
ATOM 1363 N N . ILE A 1 164 ? 16.056 19.117 -7.753 1.00 18.07 200 ILE A N 1
ATOM 1364 C CA . ILE A 1 164 ? 15.879 17.700 -8.079 1.00 16.04 200 ILE A CA 1
ATOM 1365 C C . ILE A 1 164 ? 16.141 17.444 -9.573 1.00 18.52 200 ILE A C 1
ATOM 1366 O O . ILE A 1 164 ? 16.864 16.520 -9.933 1.00 15.55 200 ILE A O 1
ATOM 1371 N N . LEU A 1 165 ? 15.539 18.279 -10.418 1.00 18.26 201 LEU A N 1
ATOM 1372 C CA . LEU A 1 165 ? 15.686 18.204 -11.869 1.00 23.69 201 LEU A CA 1
ATOM 1373 C C . LEU A 1 165 ? 17.130 18.430 -12.288 1.00 18.72 201 LEU A C 1
ATOM 1374 O O . LEU A 1 165 ? 17.669 17.725 -13.144 1.00 20.44 201 LEU A O 1
ATOM 1379 N N . ASP A 1 166 ? 17.745 19.440 -11.691 1.00 18.64 202 ASP A N 1
ATOM 1380 C CA . ASP A 1 166 ? 19.141 19.776 -11.944 1.00 21.61 202 ASP A CA 1
ATOM 1381 C C . ASP A 1 166 ? 20.086 18.601 -11.673 1.00 21.51 202 ASP A C 1
ATOM 1382 O O . ASP A 1 166 ? 20.945 18.275 -12.494 1.00 20.37 202 ASP A O 1
ATOM 1387 N N . PHE A 1 167 ? 19.927 17.955 -10.525 1.00 16.64 203 PHE A N 1
ATOM 1388 C CA . PHE A 1 167 ? 20.758 16.803 -10.191 1.00 16.09 203 PHE A CA 1
ATOM 1389 C C . PHE A 1 167 ? 20.450 15.604 -11.102 1.00 16.38 203 PHE A C 1
ATOM 1390 O O . PHE A 1 167 ? 21.359 14.882 -11.509 1.00 16.22 203 PHE A O 1
ATOM 1398 N N . HIS A 1 168 ? 19.170 15.368 -11.382 1.00 15.29 204 HIS A N 1
ATOM 1399 C CA . HIS A 1 168 ? 18.789 14.225 -12.203 1.00 15.90 204 HIS A CA 1
ATOM 1400 C C . HIS A 1 168 ? 19.452 14.276 -13.579 1.00 19.95 204 HIS A C 1
ATOM 1401 O O . HIS A 1 168 ? 19.842 13.243 -14.119 1.00 17.41 204 HIS A O 1
ATOM 1408 N N . GLN A 1 169 ? 19.598 15.479 -14.129 1.00 19.09 205 GLN A N 1
ATOM 1409 C CA . GLN A 1 169 ? 20.234 15.639 -15.438 1.00 21.12 205 GLN A CA 1
ATOM 1410 C C . GLN A 1 169 ? 21.660 15.098 -15.450 1.00 22.19 205 GLN A C 1
ATOM 1411 O O . GLN A 1 169 ? 22.194 14.764 -16.514 1.00 23.20 205 GLN A O 1
ATOM 1417 N N . ARG A 1 170 ? 22.278 15.002 -14.277 1.00 22.20 206 ARG A N 1
ATOM 1418 C CA . ARG A 1 170 ? 23.654 14.529 -14.173 1.00 17.85 206 ARG A CA 1
ATOM 1419 C C . ARG A 1 170 ? 23.781 13.008 -14.241 1.00 20.50 206 ARG A C 1
ATOM 1420 O O . ARG A 1 170 ? 24.888 12.490 -14.342 1.00 22.52 206 ARG A O 1
ATOM 1428 N N . HIS A 1 171 ? 22.659 12.291 -14.148 1.00 17.92 207 HIS A N 1
ATOM 1429 C CA . HIS A 1 171 ? 22.717 10.839 -13.973 1.00 18.01 207 HIS A CA 1
ATOM 1430 C C . HIS A 1 171 ? 22.469 10.062 -15.248 1.00 21.39 207 HIS A C 1
ATOM 1431 O O . HIS A 1 171 ? 22.160 8.874 -15.188 1.00 16.16 207 HIS A O 1
ATOM 1438 N N . THR A 1 172 ? 22.614 10.742 -16.382 1.00 19.33 208 THR A N 1
ATOM 1439 C CA . THR A 1 172 ? 22.416 10.150 -17.697 1.00 22.94 208 THR A CA 1
ATOM 1440 C C . THR A 1 172 ? 23.006 8.751 -17.824 1.00 15.45 208 THR A C 1
ATOM 1441 O O . THR A 1 172 ? 24.180 8.533 -17.550 1.00 20.21 208 THR A O 1
ATOM 1445 N N . GLY A 1 173 ? 22.177 7.802 -18.245 1.00 17.94 209 GLY A N 1
ATOM 1446 C CA . GLY A 1 173 ? 22.633 6.445 -18.488 1.00 17.50 209 GLY A CA 1
ATOM 1447 C C . GLY A 1 173 ? 22.830 5.512 -17.305 1.00 22.15 209 GLY A C 1
ATOM 1448 O O . GLY A 1 173 ? 23.154 4.340 -17.486 1.00 18.69 209 GLY A O 1
ATOM 1449 N N . GLN A 1 174 ? 22.656 6.012 -16.085 1.00 16.42 210 GLN A N 1
ATOM 1450 C CA . GLN A 1 174 ? 22.851 5.153 -14.915 1.00 15.52 210 GLN A CA 1
ATOM 1451 C C . GLN A 1 174 ? 21.729 4.124 -14.726 1.00 12.52 210 GLN A C 1
ATOM 1452 O O . GLN A 1 174 ? 20.562 4.421 -14.924 1.00 14.82 210 GLN A O 1
ATOM 1458 N N . THR A 1 175 ? 22.115 2.912 -14.357 1.00 13.77 211 THR A N 1
ATOM 1459 C CA . THR A 1 175 ? 21.161 1.822 -14.244 1.00 13.10 211 THR A CA 1
ATOM 1460 C C . THR A 1 175 ? 20.419 1.918 -12.908 1.00 13.31 211 THR A C 1
ATOM 1461 O O . THR A 1 175 ? 20.824 2.661 -12.021 1.00 14.34 211 THR A O 1
ATOM 1465 N N . PRO A 1 176 ? 19.336 1.150 -12.752 1.00 12.50 212 PRO A N 1
ATOM 1466 C CA . PRO A 1 176 ? 18.672 1.143 -11.447 1.00 11.38 212 PRO A CA 1
ATOM 1467 C C . PRO A 1 176 ? 19.607 0.664 -10.335 1.00 13.85 212 PRO A C 1
ATOM 1468 O O . PRO A 1 176 ? 19.564 1.248 -9.253 1.00 13.57 212 PRO A O 1
ATOM 1472 N N . ALA A 1 177 ? 20.435 -0.351 -10.577 1.00 11.99 213 ALA A N 1
ATOM 1473 C CA . ALA A 1 177 ? 21.353 -0.840 -9.533 1.00 12.65 213 ALA A CA 1
ATOM 1474 C C . ALA A 1 177 ? 22.366 0.227 -9.142 1.00 12.69 213 ALA A C 1
ATOM 1475 O O . ALA A 1 177 ? 22.708 0.367 -7.966 1.00 11.05 213 ALA A O 1
ATOM 1477 N N . GLU A 1 178 ? 22.872 0.953 -10.132 1.00 14.18 214 GLU A N 1
ATOM 1478 C CA . GLU A 1 178 ? 23.836 2.019 -9.853 1.00 11.81 214 GLU A CA 1
ATOM 1479 C C . GLU A 1 178 ? 23.187 3.112 -9.038 1.00 14.07 214 GLU A C 1
ATOM 1480 O O . GLU A 1 178 ? 23.806 3.662 -8.120 1.00 14.76 214 GLU A O 1
ATOM 1486 N N . SER A 1 179 ? 21.939 3.421 -9.390 1.00 12.29 215 SER A N 1
ATOM 1487 C CA . SER A 1 179 ? 21.175 4.466 -8.722 1.00 12.44 215 SER A CA 1
ATOM 1488 C C . SER A 1 179 ? 20.881 4.092 -7.280 1.00 13.88 215 SER A C 1
ATOM 1489 O O . SER A 1 179 ? 21.032 4.922 -6.401 1.00 12.14 215 SER A O 1
ATOM 1492 N N . ASP A 1 180 ? 20.482 2.844 -7.043 1.00 12.08 216 ASP A N 1
ATOM 1493 C CA . ASP A 1 180 ? 20.247 2.373 -5.681 1.00 11.52 216 ASP A CA 1
ATOM 1494 C C . ASP A 1 180 ? 21.547 2.480 -4.893 1.00 13.97 216 ASP A C 1
ATOM 1495 O O . ASP A 1 180 ? 21.545 2.885 -3.736 1.00 12.93 216 ASP A O 1
ATOM 1500 N N . PHE A 1 181 ? 22.665 2.096 -5.506 1.00 12.92 217 PHE A N 1
ATOM 1501 C CA . PHE A 1 181 ? 23.932 2.122 -4.788 1.00 13.24 217 PHE A CA 1
ATOM 1502 C C . PHE A 1 181 ? 24.256 3.536 -4.337 1.00 12.00 217 PHE A C 1
ATOM 1503 O O . PHE A 1 181 ? 24.737 3.748 -3.220 1.00 14.97 217 PHE A O 1
ATOM 1511 N N . GLN A 1 182 ? 23.987 4.507 -5.195 1.00 13.14 218 GLN A N 1
ATOM 1512 C CA . GLN A 1 182 ? 24.245 5.896 -4.840 1.00 15.32 218 GLN A CA 1
ATOM 1513 C C . GLN A 1 182 ? 23.339 6.350 -3.701 1.00 15.37 218 GLN A C 1
ATOM 1514 O O . GLN A 1 182 ? 23.761 7.107 -2.845 1.00 15.15 218 GLN A O 1
ATOM 1520 N N . VAL A 1 183 ? 22.085 5.915 -3.709 1.00 12.03 219 VAL A N 1
ATOM 1521 C CA . VAL A 1 183 ? 21.175 6.258 -2.611 1.00 13.08 219 VAL A CA 1
ATOM 1522 C C . VAL A 1 183 ? 21.750 5.746 -1.284 1.00 13.43 219 VAL A C 1
ATOM 1523 O O . VAL A 1 183 ? 21.787 6.485 -0.282 1.00 12.85 219 VAL A O 1
ATOM 1527 N N . LEU A 1 184 ? 22.2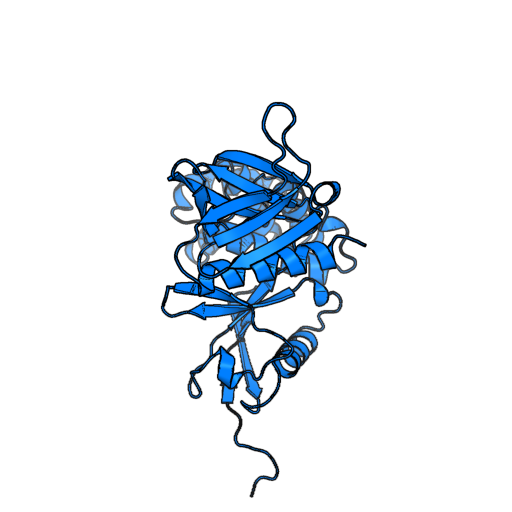16 4.496 -1.291 1.00 11.49 220 LEU A N 1
ATOM 1528 C CA . LEU A 1 184 ? 22.780 3.870 -0.098 1.00 11.66 220 LEU A CA 1
ATOM 1529 C C . LEU A 1 184 ? 24.051 4.591 0.355 1.00 14.46 220 LEU A C 1
ATOM 1530 O O . LEU A 1 184 ? 24.277 4.783 1.550 1.00 13.61 220 LEU A O 1
ATOM 1535 N N . GLU A 1 185 ? 24.875 4.982 -0.611 1.00 13.80 221 GLU A N 1
ATOM 1536 C CA . GLU A 1 185 ? 26.143 5.648 -0.316 1.00 15.82 221 GLU A CA 1
ATOM 1537 C C . GLU A 1 185 ? 25.941 7.015 0.327 1.00 15.69 221 GLU A C 1
ATOM 1538 O O . GLU A 1 185 ? 26.652 7.390 1.283 1.00 16.50 221 GLU A O 1
ATOM 1544 N N . ILE A 1 186 ? 24.978 7.762 -0.196 1.00 14.56 222 ILE A N 1
ATOM 1545 C CA . ILE A 1 186 ? 24.624 9.062 0.356 1.00 14.87 222 ILE A CA 1
ATOM 1546 C C . ILE A 1 186 ? 23.994 8.885 1.738 1.00 16.36 222 ILE A C 1
ATOM 1547 O O . ILE A 1 186 ? 24.419 9.506 2.709 1.00 13.35 222 ILE A O 1
ATOM 1552 N N . ALA A 1 187 ? 22.988 8.020 1.822 1.00 13.74 223 ALA A N 1
ATOM 1553 C CA . ALA A 1 187 ? 22.235 7.854 3.069 1.00 14.53 223 ALA A CA 1
ATOM 1554 C C . ALA A 1 187 ? 23.061 7.347 4.237 1.00 15.47 223 ALA A C 1
ATOM 1555 O O . ALA A 1 187 ? 22.839 7.770 5.368 1.00 12.98 223 ALA A O 1
ATOM 1557 N N . ARG A 1 188 ? 23.983 6.426 3.982 1.00 12.81 224 ARG A N 1
ATOM 1558 C CA . ARG A 1 188 ? 24.660 5.735 5.087 1.00 14.25 224 ARG A CA 1
ATOM 1559 C C . ARG A 1 188 ? 25.559 6.666 5.873 1.00 15.78 224 ARG A C 1
ATOM 1560 O O . ARG A 1 188 ? 25.968 6.326 6.986 1.00 17.66 224 ARG A O 1
ATOM 1568 N N . LYS A 1 189 ? 25.878 7.830 5.309 1.00 14.85 225 LYS A N 1
ATOM 1569 C CA . LYS A 1 189 ? 26.708 8.807 6.034 1.00 15.68 225 LYS A CA 1
ATOM 1570 C C . LYS A 1 189 ? 25.890 9.830 6.816 1.00 17.55 225 LYS A C 1
ATOM 1571 O O . LYS A 1 189 ? 26.457 10.665 7.539 1.00 19.68 225 LYS A O 1
ATOM 1577 N N . LEU A 1 190 ? 24.565 9.774 6.687 1.00 13.44 226 LEU A N 1
ATOM 1578 C CA . LEU A 1 190 ? 23.686 10.709 7.377 1.00 14.58 226 LEU A CA 1
ATOM 1579 C C . LEU A 1 190 ? 23.538 10.305 8.829 1.00 15.00 226 LEU A C 1
ATOM 1580 O O . LEU A 1 190 ? 23.405 9.127 9.137 1.00 14.25 226 LEU A O 1
ATOM 1585 N N . GLU A 1 191 ? 23.559 11.296 9.708 1.00 16.01 227 GLU A N 1
ATOM 1586 C CA . GLU A 1 191 ? 23.429 11.040 11.140 1.00 17.34 227 GLU A CA 1
ATOM 1587 C C . GLU A 1 191 ? 22.112 10.333 11.438 1.00 15.40 227 GLU A C 1
ATOM 1588 O O . GLU A 1 191 ? 22.030 9.541 12.385 1.00 15.57 227 GLU A O 1
ATOM 1594 N N . MET A 1 192 ? 21.085 10.605 10.635 1.00 14.27 228 MET A N 1
ATOM 1595 C CA . MET A 1 192 ? 19.775 10.005 10.876 1.00 12.29 228 MET A CA 1
ATOM 1596 C C . MET A 1 192 ? 19.533 8.668 10.159 1.00 13.52 228 MET A C 1
ATOM 1597 O O . MET A 1 192 ? 18.433 8.112 10.230 1.00 13.04 228 MET A O 1
ATOM 1602 N N . TYR A 1 193 ? 20.550 8.156 9.471 1.00 11.76 229 TYR A N 1
ATOM 1603 C CA . TYR A 1 193 ? 20.448 6.856 8.800 1.00 12.35 229 TYR A CA 1
ATOM 1604 C C . TYR A 1 193 ? 20.038 5.768 9.791 1.00 12.13 229 TYR A C 1
ATOM 1605 O O . TYR A 1 193 ? 20.722 5.540 10.788 1.00 13.29 229 TYR A O 1
ATOM 1614 N N . GLY A 1 194 ? 18.912 5.122 9.506 1.00 11.27 230 GLY A N 1
ATOM 1615 C CA . GLY A 1 194 ? 18.379 4.046 10.335 1.00 11.64 230 GLY A CA 1
ATOM 1616 C C . GLY A 1 194 ? 17.834 4.466 11.693 1.00 13.52 230 GLY A C 1
ATOM 1617 O O . GLY A 1 194 ? 17.504 3.603 12.512 1.00 15.67 230 GLY A O 1
ATOM 1618 N N . ILE A 1 195 ? 17.716 5.769 11.941 1.00 11.22 231 ILE A N 1
ATOM 1619 C CA . ILE A 1 195 ? 17.358 6.235 13.288 1.00 13.20 231 ILE A CA 1
ATOM 1620 C C . ILE A 1 195 ? 15.845 6.319 13.490 1.00 13.53 231 ILE A C 1
ATOM 1621 O O . ILE A 1 195 ? 15.121 6.838 12.635 1.00 15.17 231 ILE A O 1
ATOM 1626 N N . ARG A 1 196 ? 15.372 5.797 14.625 1.00 13.48 232 ARG A N 1
ATOM 1627 C CA . ARG A 1 196 ? 13.993 5.979 15.069 1.00 14.61 232 ARG A CA 1
ATOM 1628 C C . ARG A 1 196 ? 14.058 6.423 16.524 1.00 12.94 232 ARG A C 1
ATOM 1629 O O . ARG A 1 196 ? 14.721 5.776 17.346 1.00 14.26 232 ARG A O 1
ATOM 1637 N N . PHE A 1 197 ? 13.423 7.552 16.822 1.00 11.67 233 PHE A N 1
ATOM 1638 C CA . PHE A 1 197 ? 13.449 8.121 18.168 1.00 12.22 233 PHE A CA 1
ATOM 1639 C C . PHE A 1 197 ? 12.432 7.475 19.095 1.00 14.87 233 PHE A C 1
ATOM 1640 O O . PHE A 1 197 ? 11.309 7.155 18.688 1.00 14.69 233 PHE A O 1
ATOM 1648 N N . HIS A 1 198 ? 12.834 7.326 20.349 1.00 14.95 234 HIS A N 1
ATOM 1649 C CA . HIS A 1 198 ? 11.946 6.901 21.417 1.00 13.90 234 HIS A CA 1
ATOM 1650 C C . HIS A 1 198 ? 12.084 7.950 22.509 1.00 15.01 234 HIS A C 1
ATOM 1651 O O . HIS A 1 198 ? 13.149 8.098 23.101 1.00 14.15 234 HIS A O 1
ATOM 1658 N N . MET A 1 199 ? 11.006 8.676 22.776 1.00 16.67 235 MET A N 1
ATOM 1659 C CA . MET A 1 199 ? 11.069 9.806 23.693 1.00 16.87 235 MET A CA 1
ATOM 1660 C C . MET A 1 199 ? 11.308 9.366 25.140 1.00 17.09 235 MET A C 1
ATOM 1661 O O . MET A 1 199 ? 10.723 8.389 25.612 1.00 17.63 235 MET A O 1
ATOM 1666 N N . ALA A 1 200 ? 12.163 10.095 25.844 1.00 16.16 236 ALA A N 1
ATOM 1667 C CA . ALA A 1 200 ? 12.481 9.747 27.214 1.00 17.60 236 ALA A CA 1
ATOM 1668 C C . ALA A 1 200 ? 12.963 10.962 27.989 1.00 17.84 236 ALA A C 1
ATOM 1669 O O . ALA A 1 200 ? 13.089 12.048 27.439 1.00 23.63 236 ALA A O 1
ATOM 1671 N N . SER A 1 201 ? 13.215 10.780 29.281 1.00 17.09 237 SER A N 1
ATOM 1672 C CA . SER A 1 201 ? 13.850 11.827 30.068 1.00 20.34 237 SER A CA 1
ATOM 1673 C C . SER A 1 201 ? 15.002 11.222 30.859 1.00 21.12 237 SER A C 1
ATOM 1674 O O . SER A 1 201 ? 14.953 10.046 31.232 1.00 20.86 237 SER A O 1
ATOM 1677 N N . ASP A 1 202 ? 16.056 12.002 31.083 1.00 21.74 238 ASP A N 1
ATOM 1678 C CA . ASP A 1 202 ? 17.202 11.505 31.855 1.00 22.34 238 ASP A CA 1
ATOM 1679 C C . ASP A 1 202 ? 17.091 11.825 33.344 1.00 27.98 238 ASP A C 1
ATOM 1680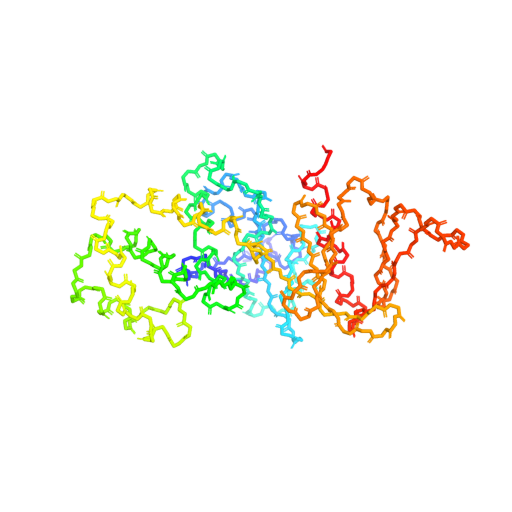 O O . ASP A 1 202 ? 16.078 12.352 33.793 1.00 27.94 238 ASP A O 1
ATOM 1685 N N . ARG A 1 203 ? 18.142 11.505 34.095 1.00 28.14 239 ARG A N 1
ATOM 1686 C CA . ARG A 1 203 ? 18.157 11.722 35.544 1.00 34.76 239 ARG A CA 1
ATOM 1687 C C . ARG A 1 203 ? 17.754 13.141 35.952 1.00 36.32 239 ARG A C 1
ATOM 1688 O O . ARG A 1 203 ? 17.029 13.327 36.928 1.00 41.11 239 ARG A O 1
ATOM 1690 N N . GLU A 1 204 ? 18.223 14.136 35.203 1.00 34.58 240 GLU A N 1
ATOM 1691 C CA . GLU A 1 204 ? 17.942 15.537 35.518 1.00 37.57 240 GLU A CA 1
ATOM 1692 C C . GLU A 1 204 ? 16.591 16.003 34.974 1.00 35.66 240 GLU A C 1
ATOM 1693 O O . GLU A 1 204 ? 16.226 17.170 35.116 1.00 38.46 240 GLU A O 1
ATOM 1699 N N . GLY A 1 205 ? 15.857 15.096 34.340 1.00 30.45 241 GLY A N 1
ATOM 1700 C CA . GLY A 1 205 ? 14.534 15.415 33.830 1.00 29.33 241 GLY A CA 1
ATOM 1701 C C . GLY A 1 205 ? 14.534 16.048 32.449 1.00 31.59 241 GLY A C 1
ATOM 1702 O O . GLY A 1 205 ? 13.498 16.491 31.954 1.00 28.15 241 GLY A O 1
ATOM 1703 N N . THR A 1 206 ? 15.701 16.097 31.820 1.00 28.79 242 THR A N 1
ATOM 1704 C CA . THR A 1 206 ? 15.812 16.657 30.482 1.00 30.09 242 THR A CA 1
ATOM 1705 C C . THR A 1 206 ? 15.153 15.735 29.469 1.00 26.89 242 THR A C 1
ATOM 1706 O O . THR A 1 206 ? 15.387 14.536 29.485 1.00 27.27 242 THR A O 1
ATOM 1710 N N . LYS A 1 207 ? 14.320 16.295 28.601 1.00 28.83 243 LYS A N 1
ATOM 1711 C CA . LYS A 1 207 ? 13.693 15.505 27.546 1.00 29.83 243 LYS A CA 1
ATOM 1712 C C . LYS A 1 207 ? 14.709 15.179 26.451 1.00 28.00 243 LYS A C 1
ATOM 1713 O O . LYS A 1 207 ? 15.353 16.077 25.888 1.00 26.97 243 LYS A O 1
ATOM 1719 N N . ILE A 1 208 ? 14.865 13.886 26.168 1.00 21.58 244 ILE A N 1
ATOM 1720 C CA . ILE A 1 208 ? 15.802 13.430 25.142 1.00 21.15 244 ILE A CA 1
ATOM 1721 C C . ILE A 1 208 ? 15.148 12.401 24.227 1.00 18.58 244 ILE A C 1
ATOM 1722 O O . ILE A 1 208 ? 14.039 11.947 24.484 1.00 19.59 244 ILE A O 1
ATOM 1727 N N . ASN A 1 209 ? 15.838 12.062 23.146 1.00 19.40 245 ASN A N 1
ATOM 1728 C CA . ASN A 1 209 ? 15.383 11.014 22.248 1.00 17.32 245 ASN A CA 1
ATOM 1729 C C . ASN A 1 209 ? 16.380 9.873 22.289 1.00 15.27 245 ASN A C 1
ATOM 1730 O O . ASN A 1 209 ? 17.568 10.070 22.025 1.00 18.16 245 ASN A O 1
ATOM 1735 N N . LEU A 1 210 ? 15.903 8.685 22.641 1.00 13.52 246 LEU A N 1
ATOM 1736 C CA . LEU A 1 210 ? 16.728 7.482 22.611 1.00 13.30 246 LEU A CA 1
ATOM 1737 C C . LEU A 1 210 ? 16.655 6.819 21.242 1.00 13.11 246 LEU A C 1
ATOM 1738 O O . LEU A 1 210 ? 15.619 6.849 20.558 1.00 13.11 246 LEU A O 1
ATOM 1743 N N . ALA A 1 211 ? 17.770 6.227 20.839 1.00 12.71 247 ALA A N 1
ATOM 1744 C CA . ALA A 1 211 ? 17.799 5.450 19.601 1.00 12.42 247 ALA A CA 1
ATOM 1745 C C . ALA A 1 211 ? 18.825 4.347 19.723 1.00 12.33 247 ALA A C 1
ATOM 1746 O O . ALA A 1 211 ? 19.588 4.290 20.684 1.00 12.97 247 ALA A O 1
ATOM 1748 N N . VAL A 1 212 ? 18.843 3.450 18.746 1.00 12.91 248 VAL A N 1
ATOM 1749 C CA . VAL A 1 212 ? 19.839 2.388 18.748 1.00 12.84 248 VAL A CA 1
ATOM 1750 C C . VAL A 1 212 ? 20.354 2.162 17.330 1.00 14.83 248 VAL A C 1
ATOM 1751 O O . VAL A 1 212 ? 19.622 2.342 16.346 1.00 16.57 248 VAL A O 1
ATOM 1755 N N . SER A 1 213 ? 21.630 1.816 17.220 1.00 13.21 249 SER A N 1
ATOM 1756 C CA . SER A 1 213 ? 22.253 1.628 15.905 1.00 13.11 249 SER A CA 1
ATOM 1757 C C . SER A 1 213 ? 23.259 0.483 15.991 1.00 15.71 249 SER A C 1
ATOM 1758 O O . SER A 1 213 ? 23.466 -0.099 17.060 1.00 15.05 249 SER A O 1
ATOM 1761 N N . HIS A 1 214 ? 23.890 0.164 14.863 1.00 15.83 250 HIS A N 1
ATOM 1762 C CA . HIS A 1 214 ? 24.907 -0.872 14.832 1.00 19.28 250 HIS A CA 1
ATOM 1763 C C . HIS A 1 214 ? 26.063 -0.531 15.788 1.00 15.45 250 HIS A C 1
ATOM 1764 O O . HIS A 1 214 ? 26.827 -1.413 16.199 1.00 19.12 250 HIS A O 1
ATOM 1771 N N . MET A 1 215 ? 26.180 0.740 16.153 1.00 17.19 251 MET A N 1
ATOM 1772 C CA . MET A 1 215 ? 27.276 1.164 17.035 1.00 17.89 251 MET A CA 1
ATOM 1773 C C . MET A 1 215 ? 26.964 1.039 18.521 1.00 18.24 251 MET A C 1
ATOM 1774 O O . MET A 1 215 ? 27.867 0.838 19.331 1.00 16.44 251 MET A O 1
ATOM 1779 N N . GLY A 1 216 ? 25.695 1.184 18.882 1.00 15.33 252 GLY A N 1
ATOM 1780 C CA . GLY A 1 216 ? 25.314 1.158 20.285 1.00 15.88 252 GLY A CA 1
ATOM 1781 C C . GLY A 1 216 ? 24.023 1.906 20.560 1.00 13.52 252 GLY A C 1
ATOM 1782 O O . GLY A 1 216 ? 23.225 2.166 19.653 1.00 14.12 252 GLY A O 1
ATOM 1783 N N . VAL A 1 217 ? 23.806 2.234 21.832 1.00 12.16 253 VAL A N 1
ATOM 1784 C CA . VAL A 1 217 ? 22.634 2.981 22.228 1.00 12.53 253 VAL A CA 1
ATOM 1785 C C . VAL A 1 217 ? 22.949 4.458 22.180 1.00 14.36 253 VAL A C 1
ATOM 1786 O O . VAL A 1 217 ? 24.017 4.899 22.623 1.00 15.80 253 VAL A O 1
ATOM 1790 N N . LEU A 1 218 ? 22.019 5.219 21.622 1.00 13.26 254 LEU A N 1
ATOM 1791 C CA . LEU A 1 218 ? 22.264 6.609 21.298 1.00 13.03 254 LEU A CA 1
ATOM 1792 C C . LEU A 1 218 ? 21.328 7.544 22.040 1.00 16.37 254 LEU A C 1
ATOM 1793 O O . LEU A 1 218 ? 20.169 7.209 22.292 1.00 15.33 254 LEU A O 1
ATOM 1798 N N . VAL A 1 219 ? 21.837 8.725 22.384 1.00 16.47 255 VAL A N 1
ATOM 1799 C CA . VAL A 1 219 ? 21.024 9.763 23.000 1.00 16.45 255 VAL A CA 1
ATOM 1800 C C . VAL A 1 219 ? 21.072 11.037 22.168 1.00 19.89 255 VAL A C 1
ATOM 1801 O O . VAL A 1 219 ? 22.154 11.548 21.860 1.00 21.73 255 VAL A O 1
ATOM 1805 N N . PHE A 1 220 ? 19.895 11.532 21.801 1.00 19.90 256 PHE A N 1
ATOM 1806 C CA . PHE A 1 220 ? 19.758 12.798 21.096 1.00 21.19 256 PHE A CA 1
ATOM 1807 C C . PHE A 1 220 ? 19.019 13.774 22.003 1.00 25.81 256 PHE A C 1
ATOM 1808 O O . PHE A 1 220 ? 18.114 13.388 22.733 1.00 26.93 256 PHE A O 1
ATOM 1816 N N . GLN A 1 221 ? 19.421 15.037 21.979 1.00 28.90 257 GLN A N 1
ATOM 1817 C CA . GLN A 1 221 ? 18.625 16.077 22.599 1.00 30.72 257 GLN A CA 1
ATOM 1818 C C . GLN A 1 221 ? 18.008 16.824 21.439 1.00 36.07 257 GLN A C 1
ATOM 1819 O O . GLN A 1 221 ? 18.722 17.365 20.592 1.00 36.42 257 GLN A O 1
ATOM 1825 N N . GLY A 1 222 ? 16.683 16.825 21.369 1.00 35.97 258 GLY A N 1
ATOM 1826 C CA . GLY A 1 222 ? 16.033 17.264 20.151 1.00 34.14 258 GLY A CA 1
ATOM 1827 C C . GLY A 1 222 ? 16.574 16.444 18.994 1.00 33.46 258 GLY A C 1
ATOM 1828 O O . GLY A 1 222 ? 16.438 15.222 18.970 1.00 37.97 258 GLY A O 1
ATOM 1829 N N . THR A 1 223 ? 17.213 17.113 18.044 1.00 34.20 259 THR A N 1
ATOM 1830 C CA . THR A 1 223 ? 17.744 16.460 16.853 1.00 28.00 259 THR A CA 1
ATOM 1831 C C . THR A 1 223 ? 19.266 16.316 16.944 1.00 30.29 259 THR A C 1
ATOM 1832 O O . THR A 1 223 ? 19.921 15.782 16.044 1.00 32.56 259 THR A O 1
ATOM 1836 N N . THR A 1 224 ? 19.825 16.773 18.060 1.00 33.04 260 THR A N 1
ATOM 1837 C CA . THR A 1 224 ? 21.270 16.758 18.237 1.00 32.78 260 THR A CA 1
ATOM 1838 C C . THR A 1 224 ? 21.733 15.538 19.022 1.00 30.46 260 THR A C 1
ATOM 1839 O O . THR A 1 224 ? 21.242 15.282 20.122 1.00 30.02 260 THR A O 1
ATOM 1843 N N . LYS A 1 225 ? 22.679 14.791 18.458 1.00 26.28 261 LYS A N 1
ATOM 1844 C CA . LYS A 1 225 ? 23.219 13.619 19.135 1.00 26.69 261 LYS A CA 1
ATOM 1845 C C . LYS A 1 225 ? 24.157 14.066 20.239 1.00 31.93 261 LYS A C 1
ATOM 1846 O O . LYS A 1 225 ? 25.076 14.860 20.008 1.00 34.63 261 LYS A O 1
ATOM 1852 N N . ILE A 1 226 ? 23.928 13.556 21.441 1.00 25.58 262 ILE A N 1
ATOM 1853 C CA . ILE A 1 226 ? 24.698 14.001 22.592 1.00 26.04 262 ILE A CA 1
ATOM 1854 C C . ILE A 1 226 ? 25.464 12.868 23.288 1.00 29.54 262 ILE A C 1
ATOM 1855 O O . ILE A 1 226 ? 26.354 13.130 24.094 1.00 30.40 262 ILE A O 1
ATOM 1860 N N . ASN A 1 227 ? 25.130 11.616 22.976 1.00 24.61 263 ASN A N 1
ATOM 1861 C CA . ASN A 1 227 ? 25.869 10.468 23.520 1.00 23.42 263 ASN A CA 1
ATOM 1862 C C . ASN A 1 227 ? 25.799 9.240 22.623 1.00 22.43 263 ASN A C 1
ATOM 1863 O O . ASN A 1 227 ? 24.771 8.967 21.997 1.00 19.78 263 ASN A O 1
ATOM 1868 N N . THR A 1 228 ? 26.890 8.491 22.590 1.00 20.31 264 THR A N 1
ATOM 1869 C CA . THR A 1 228 ? 26.899 7.181 21.973 1.00 18.16 264 THR A CA 1
ATOM 1870 C C . THR A 1 228 ? 27.444 6.202 23.002 1.00 20.02 264 THR A C 1
ATOM 1871 O O . THR A 1 228 ? 28.593 6.310 23.432 1.00 22.39 264 THR A O 1
ATOM 1875 N N . PHE A 1 229 ? 26.611 5.267 23.431 1.00 16.33 265 PHE A N 1
ATOM 1876 C CA . PHE A 1 229 ? 27.057 4.225 24.336 1.00 18.95 265 PHE A CA 1
ATOM 1877 C C . PHE A 1 229 ? 27.409 3.023 23.476 1.00 18.49 265 PHE A C 1
ATOM 1878 O O . PHE A 1 229 ? 26.566 2.179 23.188 1.00 17.89 265 PHE A O 1
ATOM 1886 N N . ASN A 1 230 ? 28.669 2.966 23.059 1.00 18.61 266 ASN A N 1
ATOM 1887 C CA . ASN A 1 230 ? 29.135 1.907 22.177 1.00 18.52 266 ASN A CA 1
ATOM 1888 C C . ASN A 1 230 ? 28.936 0.538 22.788 1.00 20.08 266 ASN A C 1
ATOM 1889 O O . ASN A 1 230 ? 29.086 0.362 23.998 1.00 18.41 266 ASN A O 1
ATOM 1894 N N . TRP A 1 231 ? 28.629 -0.446 21.954 1.00 18.78 267 TRP A N 1
ATOM 1895 C CA . TRP A 1 231 ? 28.374 -1.794 22.454 1.00 17.60 267 TRP A CA 1
ATOM 1896 C C . TRP A 1 231 ? 29.498 -2.348 23.316 1.00 22.03 267 TRP A C 1
ATOM 1897 O O . TRP A 1 231 ? 29.254 -3.090 24.266 1.00 22.84 267 TRP A O 1
ATOM 1908 N N . SER A 1 232 ? 30.732 -1.981 22.990 1.00 19.71 268 SER A N 1
ATOM 1909 C CA . SER A 1 232 ? 31.877 -2.488 23.730 1.00 24.80 268 SER A CA 1
ATOM 1910 C C . SER A 1 232 ? 31.846 -2.051 25.196 1.00 24.31 268 SER A C 1
ATOM 1911 O O . SER A 1 232 ? 32.454 -2.697 26.049 1.00 24.90 268 SER A O 1
ATOM 1914 N N . LYS A 1 233 ? 31.119 -0.972 25.490 1.00 21.50 269 LYS A N 1
ATOM 1915 C CA . LYS A 1 233 ? 31.073 -0.431 26.851 1.00 19.22 269 LYS A CA 1
ATOM 1916 C C . LYS A 1 233 ? 29.809 -0.827 27.591 1.00 21.61 269 LYS A C 1
ATOM 1917 O O . LYS A 1 233 ? 29.661 -0.535 28.774 1.00 24.56 269 LYS A O 1
ATOM 1923 N N . VAL A 1 234 ? 28.894 -1.480 26.887 1.00 20.09 270 VAL A N 1
ATOM 1924 C CA . VAL A 1 234 ? 27.610 -1.855 27.464 1.00 17.17 270 VAL A CA 1
ATOM 1925 C C . VAL A 1 234 ? 27.688 -3.258 28.044 1.00 17.71 270 VAL A C 1
ATOM 1926 O O . VAL A 1 234 ? 27.931 -4.223 27.325 1.00 22.87 270 VAL A O 1
ATOM 1930 N N . ARG A 1 235 ? 27.491 -3.370 29.356 1.00 19.06 271 ARG A N 1
ATOM 1931 C CA . ARG A 1 235 ? 27.559 -4.652 30.038 1.00 20.21 271 ARG A CA 1
ATOM 1932 C C . ARG A 1 235 ? 26.203 -5.338 30.098 1.00 19.35 271 ARG A C 1
ATOM 1933 O O . ARG A 1 235 ? 26.120 -6.559 30.018 1.00 22.17 271 ARG A O 1
ATOM 1941 N N . LYS A 1 236 ? 25.137 -4.552 30.246 1.00 17.88 272 LYS A N 1
ATOM 1942 C CA . LYS A 1 236 ? 23.794 -5.124 30.322 1.00 16.69 272 LYS A CA 1
ATOM 1943 C C . LYS A 1 236 ? 22.727 -4.083 30.021 1.00 15.70 272 LYS A C 1
ATOM 1944 O O . LYS A 1 236 ? 22.889 -2.911 30.338 1.00 18.96 272 LYS A O 1
ATOM 1950 N N . LEU A 1 237 ? 21.646 -4.518 29.382 1.00 15.57 273 LEU A N 1
ATOM 1951 C CA . LEU A 1 237 ? 20.470 -3.680 29.190 1.00 12.98 273 LEU A CA 1
ATOM 1952 C C . LEU A 1 237 ? 19.311 -4.320 29.939 1.00 13.45 273 LEU A C 1
ATOM 1953 O O . LEU A 1 237 ? 19.086 -5.529 29.826 1.00 14.90 273 LEU A O 1
ATOM 1958 N N . SER A 1 238 ? 18.581 -3.505 30.689 1.00 14.88 274 SER A N 1
ATOM 1959 C CA . SER A 1 238 ? 17.436 -3.963 31.471 1.00 12.45 274 SER A CA 1
ATOM 1960 C C . SER A 1 238 ? 16.308 -2.952 31.404 1.00 15.01 274 SER A C 1
ATOM 1961 O O . SER A 1 238 ? 16.511 -1.815 31.017 1.00 13.21 274 SER A O 1
ATOM 1964 N N . PHE A 1 239 ? 15.111 -3.356 31.809 1.00 13.84 275 PHE A N 1
ATOM 1965 C CA . PHE A 1 239 ? 14.045 -2.382 31.967 1.00 11.55 275 PHE A CA 1
ATOM 1966 C C . PHE A 1 239 ? 13.188 -2.767 33.163 1.00 14.34 275 PHE A C 1
ATOM 1967 O O . PHE A 1 239 ? 13.057 -3.951 33.477 1.00 14.67 275 PHE A O 1
ATOM 1975 N N . LYS A 1 240 ? 12.649 -1.761 33.839 1.00 13.10 276 LYS A N 1
ATOM 1976 C CA . LYS A 1 240 ? 11.680 -1.980 34.906 1.00 13.26 276 LYS A CA 1
ATOM 1977 C C . LYS A 1 240 ? 10.582 -0.946 34.788 1.00 11.31 276 LYS A C 1
ATOM 1978 O O . LYS A 1 240 ? 10.813 0.250 35.000 1.00 13.20 276 LYS A O 1
ATOM 1984 N N . ARG A 1 241 ? 9.385 -1.412 34.458 1.00 12.32 277 ARG A N 1
ATOM 1985 C CA . ARG A 1 241 ? 8.245 -0.519 34.273 1.00 11.17 277 ARG A CA 1
ATOM 1986 C C . ARG A 1 241 ? 8.606 0.522 33.212 1.00 15.26 277 ARG A C 1
ATOM 1987 O O . ARG A 1 241 ? 8.905 0.137 32.083 1.00 14.01 277 ARG A O 1
ATOM 1995 N N . LYS A 1 242 ? 8.592 1.810 33.551 1.00 11.91 278 LYS A N 1
ATOM 1996 C CA . LYS A 1 242 ? 8.917 2.859 32.575 1.00 15.38 278 LYS A CA 1
ATOM 1997 C C . LYS A 1 242 ? 10.411 3.166 32.462 1.00 11.75 278 LYS A C 1
ATOM 1998 O O . LYS A 1 242 ? 10.800 4.007 31.642 1.00 13.79 278 LYS A O 1
ATOM 2004 N N . ARG A 1 243 ? 11.227 2.509 33.283 1.00 12.55 279 ARG A N 1
ATOM 2005 C CA . ARG A 1 243 ? 12.658 2.811 33.387 1.00 12.18 279 ARG A CA 1
ATOM 2006 C C . ARG A 1 243 ? 13.504 1.920 32.490 1.00 14.59 279 ARG A C 1
ATOM 2007 O O . ARG A 1 243 ? 13.417 0.695 32.579 1.00 15.24 279 ARG A O 1
ATOM 2015 N N . PHE A 1 244 ? 14.331 2.543 31.646 1.00 13.43 280 PHE A N 1
ATOM 2016 C CA . PHE A 1 244 ? 15.307 1.828 30.823 1.00 11.69 280 PHE A CA 1
ATOM 2017 C C . PHE A 1 244 ? 16.691 1.948 31.461 1.00 12.95 280 PHE A C 1
ATOM 2018 O O . PHE A 1 244 ? 17.133 3.049 31.765 1.00 14.84 280 PHE A O 1
ATOM 2026 N N . LEU A 1 245 ? 17.360 0.817 31.677 1.00 13.11 281 LEU A N 1
ATOM 2027 C CA . LEU A 1 245 ? 18.620 0.789 32.426 1.00 16.01 281 LEU A CA 1
ATOM 2028 C C . LEU A 1 245 ? 19.790 0.309 31.571 1.00 15.42 281 LEU A C 1
ATOM 2029 O O . LEU A 1 245 ? 19.742 -0.779 31.009 1.00 15.94 281 LEU A O 1
ATOM 2034 N N . ILE A 1 246 ? 20.837 1.122 31.466 1.00 13.94 282 ILE A N 1
ATOM 2035 C CA . ILE A 1 246 ? 22.032 0.707 30.743 1.00 14.32 282 ILE A CA 1
ATOM 2036 C C . ILE A 1 246 ? 23.173 0.540 31.730 1.00 17.39 282 ILE A C 1
ATOM 2037 O O . ILE A 1 246 ? 23.571 1.513 32.369 1.00 16.43 282 ILE A O 1
ATOM 2042 N N . LYS A 1 247 ? 23.689 -0.680 31.860 1.00 15.06 283 LYS A N 1
ATOM 2043 C CA . LYS A 1 247 ? 24.885 -0.891 32.695 1.00 15.09 283 LYS A CA 1
ATOM 2044 C C . LYS A 1 247 ? 26.112 -0.706 31.810 1.00 18.92 283 LYS A C 1
ATOM 2045 O O . LYS A 1 247 ? 26.217 -1.344 30.754 1.00 22.43 283 LYS A O 1
ATOM 2051 N N . LEU A 1 248 ? 27.023 0.171 32.242 1.00 21.17 284 LEU A N 1
ATOM 2052 C CA . LEU A 1 248 ? 28.075 0.758 31.399 1.00 19.54 284 LEU A CA 1
ATOM 2053 C C . LEU A 1 248 ? 29.384 0.869 32.173 1.00 24.34 284 LEU A C 1
ATOM 2054 O O . LEU A 1 248 ? 29.442 0.493 33.332 1.00 25.27 284 LEU A O 1
ATOM 2059 N N . HIS A 1 249 ? 30.424 1.423 31.553 1.00 20.01 285 HIS A N 1
ATOM 2060 C CA . HIS A 1 249 ? 31.638 1.763 32.313 1.00 24.62 285 HIS A CA 1
ATOM 2061 C C . HIS A 1 249 ? 31.277 2.766 33.398 1.00 25.94 285 HIS A C 1
ATOM 2062 O O . HIS A 1 249 ? 30.529 3.712 33.136 1.00 25.77 285 HIS A O 1
ATOM 2069 N N . PRO A 1 250 ? 31.808 2.581 34.618 1.00 21.83 286 PRO A N 1
ATOM 2070 C CA . PRO A 1 250 ? 31.483 3.458 35.749 1.00 24.46 286 PRO A CA 1
ATOM 2071 C C . PRO A 1 250 ? 32.057 4.866 35.630 1.00 26.59 286 PRO A C 1
ATOM 2072 O O . PRO A 1 250 ? 33.079 5.073 34.975 1.00 26.21 286 PRO A O 1
ATOM 2076 N N . GLU A 1 251 ? 31.402 5.829 36.272 1.00 26.40 287 GLU A N 1
ATOM 2077 C CA . GLU A 1 251 ? 31.904 7.199 36.273 1.00 30.35 287 GLU A CA 1
ATOM 2078 C C . GLU A 1 251 ? 33.199 7.257 37.077 1.00 29.45 287 GLU A C 1
ATOM 2079 O O . GLU A 1 251 ? 33.349 6.540 38.063 1.00 25.50 287 GLU A O 1
ATOM 2081 N N . VAL A 1 252 ? 34.132 8.108 36.656 1.00 27.68 288 VAL A N 1
ATOM 2082 C CA . VAL A 1 252 ? 35.409 8.238 37.361 1.00 25.49 288 VAL A CA 1
ATOM 2083 C C . VAL A 1 252 ? 35.291 9.039 38.658 1.00 29.02 288 VAL A C 1
ATOM 2084 O O . VAL A 1 252 ? 35.732 8.594 39.719 1.00 26.51 288 VAL A O 1
ATOM 2088 N N . HIS A 1 253 ? 34.699 10.223 38.563 1.00 28.78 289 HIS A N 1
ATOM 2089 C CA . HIS A 1 253 ? 34.700 11.172 39.663 1.00 29.22 289 HIS A CA 1
ATOM 2090 C C . HIS A 1 253 ? 33.382 11.174 40.429 1.00 31.15 289 HIS A C 1
ATOM 2091 O O . HIS A 1 253 ? 32.613 12.132 40.358 1.00 37.73 289 HIS A O 1
ATOM 2098 N N . GLY A 1 254 ? 33.126 10.102 41.169 1.00 25.48 290 GLY A N 1
ATOM 2099 C CA . GLY A 1 254 ? 31.921 10.008 41.965 1.00 24.90 290 GLY A CA 1
ATOM 2100 C C . GLY A 1 254 ? 31.837 8.646 42.608 1.00 20.07 290 GLY A C 1
ATOM 2101 O O . GLY A 1 254 ? 32.560 7.736 42.203 1.00 28.35 290 GLY A O 1
ATOM 2102 N N . PRO A 1 255 ? 30.967 8.496 43.620 1.00 25.61 291 PRO A N 1
ATOM 2103 C CA . PRO A 1 255 ? 30.738 7.178 44.218 1.00 23.97 291 PRO A CA 1
ATOM 2104 C C . PRO A 1 255 ? 30.412 6.207 43.095 1.00 26.42 291 PRO A C 1
ATOM 2105 O O . PRO A 1 255 ? 29.792 6.600 42.113 1.00 26.69 291 PRO A O 1
ATOM 2109 N N . TYR A 1 256 ? 30.838 4.961 43.224 1.00 22.56 292 TYR A N 1
ATOM 2110 C CA . TYR A 1 256 ? 30.813 4.075 42.080 1.00 20.83 292 TYR A CA 1
ATOM 2111 C C . TYR A 1 256 ? 29.392 3.942 41.541 1.00 20.19 292 TYR A C 1
ATOM 2112 O O . TYR A 1 256 ? 28.476 3.562 42.278 1.00 23.90 292 TYR A O 1
ATOM 2121 N N . GLN A 1 257 ? 29.235 4.252 40.257 1.00 25.00 293 GLN A N 1
ATOM 2122 C CA . GLN A 1 257 ? 27.948 4.141 39.571 1.00 22.22 293 GLN A CA 1
ATOM 2123 C C . GLN A 1 257 ? 28.150 3.599 38.160 1.00 18.32 293 GLN A C 1
ATOM 2124 O O . GLN A 1 257 ? 28.833 4.212 37.341 1.00 24.48 293 GLN A O 1
ATOM 2130 N N . ASP A 1 258 ? 27.551 2.447 37.885 1.00 18.46 294 ASP A N 1
ATOM 2131 C CA . ASP A 1 258 ? 27.741 1.780 36.604 1.00 17.67 294 ASP A CA 1
ATOM 2132 C C . ASP A 1 258 ? 26.484 1.770 35.742 1.00 20.04 294 ASP A C 1
ATOM 2133 O O . ASP A 1 258 ? 26.482 1.187 34.662 1.00 19.11 294 ASP A O 1
ATOM 2138 N N . THR A 1 259 ? 25.426 2.423 36.208 1.00 18.54 295 THR A N 1
ATOM 2139 C CA . THR A 1 259 ? 24.135 2.332 35.518 1.00 22.08 295 THR A CA 1
ATOM 2140 C C . THR A 1 259 ? 23.501 3.696 35.243 1.00 22.42 295 THR A C 1
ATOM 2141 O O . THR A 1 259 ? 23.400 4.548 36.135 1.00 20.48 295 THR A O 1
ATOM 2145 N N . LEU A 1 260 ? 23.088 3.896 33.994 1.00 18.42 296 LEU A N 1
ATOM 2146 C CA . LEU A 1 260 ? 22.350 5.085 33.604 1.00 19.39 296 LEU A CA 1
ATOM 2147 C C . LEU A 1 260 ? 20.889 4.705 33.461 1.00 19.04 296 LEU A C 1
ATOM 2148 O O . LEU A 1 260 ? 20.574 3.594 33.029 1.00 19.43 296 LEU A O 1
ATOM 2153 N N . GLU A 1 261 ? 20.010 5.629 33.830 1.00 18.08 297 GLU A N 1
ATOM 2154 C CA . GLU A 1 261 ? 18.570 5.390 33.788 1.00 19.76 297 GLU A CA 1
ATOM 2155 C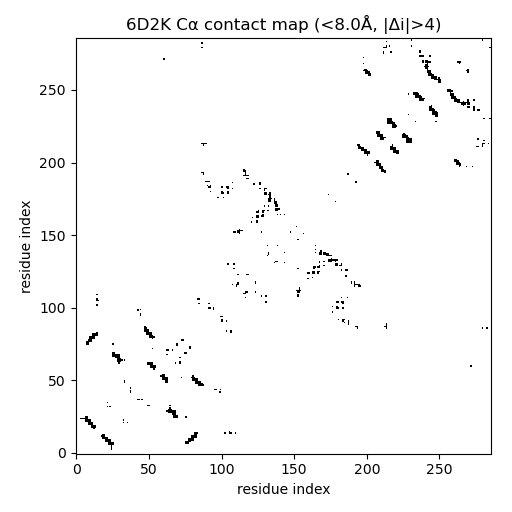 C . GLU A 1 261 ? 17.842 6.434 32.959 1.00 18.95 297 GLU A C 1
ATOM 2156 O O . GLU A 1 261 ? 18.109 7.630 33.076 1.00 18.16 297 GLU A O 1
ATOM 2162 N N . PHE A 1 262 ? 16.926 5.972 32.111 1.00 15.41 298 PHE A N 1
ATOM 2163 C CA . PHE A 1 262 ? 16.089 6.870 31.320 1.00 16.02 298 PHE A CA 1
ATOM 2164 C C . PHE A 1 262 ? 14.637 6.492 31.519 1.00 16.68 298 PHE A C 1
ATOM 2165 O O . PHE A 1 262 ? 14.311 5.312 31.633 1.00 17.47 298 PHE A O 1
ATOM 2173 N N . LEU A 1 263 ? 13.762 7.490 31.564 1.00 14.70 299 LEU A N 1
ATOM 2174 C CA . LEU A 1 263 ? 12.353 7.226 31.792 1.00 16.92 299 LEU A CA 1
ATOM 2175 C C . LEU A 1 263 ? 11.595 7.387 30.484 1.00 15.93 299 LEU A C 1
ATOM 2176 O O . LEU A 1 263 ? 11.611 8.464 29.888 1.00 17.68 299 LEU A O 1
ATOM 2181 N N . LEU A 1 264 ? 10.936 6.327 30.024 1.00 14.29 300 LEU A N 1
ATOM 2182 C CA . LEU A 1 264 ? 10.128 6.442 28.803 1.00 14.77 300 LEU A CA 1
ATOM 2183 C C . LEU A 1 264 ? 8.669 6.713 29.172 1.00 15.63 300 LEU A C 1
ATOM 2184 O O . LEU A 1 264 ? 8.338 6.849 30.350 1.00 17.10 300 LEU A O 1
ATOM 2189 N N . GLY A 1 265 ? 7.802 6.802 28.172 1.00 16.03 301 GLY A N 1
ATOM 2190 C CA . GLY A 1 265 ? 6.454 7.284 28.411 1.00 19.22 301 GLY A CA 1
ATOM 2191 C C . GLY A 1 265 ? 5.502 6.269 29.009 1.00 18.63 301 GLY A C 1
ATOM 2192 O O . GLY A 1 265 ? 4.466 6.632 29.565 1.00 16.99 301 GLY A O 1
ATOM 2193 N N . SER A 1 266 ? 5.852 4.994 28.893 1.00 14.20 302 SER A N 1
ATOM 2194 C CA . SER A 1 266 ? 5.021 3.913 29.409 1.00 14.44 302 SER A CA 1
ATOM 2195 C C . SER A 1 266 ? 5.838 2.645 29.527 1.00 16.51 302 SER A C 1
ATOM 2196 O O . SER A 1 266 ? 6.901 2.511 28.895 1.00 13.10 302 SER A O 1
ATOM 2199 N N . ARG A 1 267 ? 5.339 1.704 30.320 1.00 13.42 303 ARG A N 1
ATOM 2200 C CA . ARG A 1 267 ? 5.990 0.408 30.444 1.00 12.47 303 ARG A CA 1
ATOM 2201 C C . ARG A 1 267 ? 6.175 -0.229 29.057 1.00 13.66 303 ARG A C 1
ATOM 2202 O O . ARG A 1 267 ? 7.252 -0.693 28.716 1.00 11.41 303 ARG A O 1
ATOM 2210 N N . ASP A 1 268 ? 5.126 -0.260 28.245 1.00 12.58 304 ASP A N 1
ATOM 2211 C CA . ASP A 1 268 ? 5.262 -0.942 26.976 1.00 14.93 304 ASP A CA 1
ATOM 2212 C C . ASP A 1 268 ? 6.200 -0.235 26.004 1.00 12.67 304 ASP A C 1
ATOM 2213 O O . ASP A 1 268 ? 6.899 -0.903 25.259 1.00 15.80 304 ASP A O 1
ATOM 2218 N N . GLU A 1 269 ? 6.239 1.096 26.022 1.00 12.62 305 GLU A N 1
ATOM 2219 C CA . GLU A 1 269 ? 7.224 1.804 25.187 1.00 10.98 305 GLU A CA 1
ATOM 2220 C C . GLU A 1 269 ? 8.638 1.497 25.651 1.00 12.05 305 GLU A C 1
ATOM 2221 O O . GLU A 1 269 ? 9.561 1.334 24.847 1.00 13.55 305 GLU A O 1
ATOM 2227 N N . CYS A 1 270 ? 8.816 1.443 26.967 1.00 11.65 306 CYS A N 1
ATOM 2228 C CA . CYS A 1 270 ? 10.115 1.106 27.530 1.00 12.52 306 CYS A CA 1
ATOM 2229 C C . CYS A 1 270 ? 10.519 -0.310 27.099 1.00 10.73 306 CYS A C 1
ATOM 2230 O O . CYS A 1 270 ? 11.642 -0.541 26.627 1.00 12.11 306 CYS A O 1
ATOM 2233 N N . LYS A 1 271 ? 9.601 -1.259 27.275 1.00 11.10 307 LYS A N 1
ATOM 2234 C CA . LYS A 1 271 ? 9.843 -2.657 26.921 1.00 11.56 307 LYS A CA 1
ATOM 2235 C C . LYS A 1 271 ? 10.205 -2.796 25.444 1.00 12.73 307 LYS A C 1
ATOM 2236 O O . LYS A 1 271 ? 11.127 -3.534 25.087 1.00 13.23 307 LYS A O 1
ATOM 2242 N N . ASN A 1 272 ? 9.463 -2.100 24.598 1.00 12.95 308 ASN A N 1
ATOM 2243 C CA . ASN A 1 272 ? 9.724 -2.156 23.169 1.00 14.61 308 ASN A CA 1
ATOM 2244 C C . ASN A 1 272 ? 11.094 -1.606 22.803 1.00 13.79 308 ASN A C 1
ATOM 2245 O O . ASN A 1 272 ? 11.748 -2.147 21.921 1.00 12.95 308 ASN A O 1
ATOM 2250 N N . PHE A 1 273 ? 11.522 -0.526 23.450 1.00 12.00 309 PHE A N 1
ATOM 2251 C CA . PHE A 1 273 ? 12.866 -0.007 23.193 1.00 12.24 309 PHE A CA 1
ATOM 2252 C C . PHE A 1 273 ? 13.934 -0.975 23.690 1.00 13.33 309 PHE A C 1
ATOM 2253 O O . PHE A 1 273 ? 14.939 -1.214 23.012 1.00 13.59 309 PHE A O 1
ATOM 2261 N N . TRP A 1 274 ? 13.733 -1.526 24.881 1.00 11.59 310 TRP A N 1
ATOM 2262 C CA . TRP A 1 274 ? 14.639 -2.543 25.378 1.00 10.80 310 TRP A CA 1
ATOM 2263 C C . TRP A 1 274 ? 14.774 -3.694 24.383 1.00 11.57 310 TRP A C 1
ATOM 2264 O O . TRP A 1 274 ? 15.881 -4.150 24.092 1.00 12.33 310 TRP A O 1
ATOM 2275 N N . LYS A 1 275 ? 13.647 -4.167 23.867 1.00 13.94 311 LYS A N 1
ATOM 2276 C CA . LYS A 1 275 ? 13.659 -5.307 22.944 1.00 12.40 311 LYS A CA 1
ATOM 2277 C C . LYS A 1 275 ? 14.493 -5.010 21.698 1.00 14.28 311 LYS A C 1
ATOM 2278 O O . LYS A 1 275 ? 15.308 -5.833 21.291 1.00 13.80 311 LYS A O 1
ATOM 2284 N N . ILE A 1 276 ? 14.294 -3.842 21.093 1.00 12.31 312 ILE A N 1
ATOM 2285 C CA . ILE A 1 276 ? 15.022 -3.537 19.857 1.00 13.62 312 ILE A CA 1
ATOM 2286 C C . ILE A 1 276 ? 16.506 -3.345 20.147 1.00 13.08 312 ILE A C 1
ATOM 2287 O O . ILE A 1 276 ? 17.354 -3.688 19.314 1.00 12.73 312 ILE A O 1
ATOM 2292 N N . CYS A 1 277 ? 16.839 -2.826 21.328 1.00 11.23 313 CYS A N 1
ATOM 2293 C CA . CYS A 1 277 ? 18.257 -2.700 21.689 1.00 12.41 313 CYS A CA 1
ATOM 2294 C C . CYS A 1 277 ? 18.915 -4.063 21.848 1.00 13.84 313 CYS A C 1
ATOM 2295 O O . CYS A 1 277 ? 20.011 -4.295 21.340 1.00 13.74 313 CYS A O 1
ATOM 2298 N N . VAL A 1 278 ? 18.262 -4.961 22.574 1.00 13.56 314 VAL A N 1
ATOM 2299 C CA . VAL A 1 278 ? 18.809 -6.296 22.741 1.00 13.26 314 VAL A CA 1
ATOM 2300 C C . VAL A 1 278 ? 18.960 -6.980 21.381 1.00 16.33 314 VAL A C 1
ATOM 2301 O O . VAL A 1 278 ? 19.976 -7.617 21.104 1.00 16.55 314 VAL A O 1
ATOM 2305 N N . GLU A 1 279 ? 17.962 -6.835 20.517 1.00 12.47 315 GLU A N 1
ATOM 2306 C CA . GLU A 1 279 ? 18.051 -7.434 19.191 1.00 14.35 315 GLU A CA 1
ATOM 2307 C C . GLU A 1 279 ? 19.194 -6.858 18.343 1.00 15.87 315 GLU A C 1
ATOM 2308 O O . GLU A 1 279 ? 19.875 -7.609 17.647 1.00 15.00 315 GLU A O 1
ATOM 2314 N N . TYR A 1 280 ? 19.401 -5.543 18.410 1.00 13.37 316 TYR A N 1
ATOM 2315 C CA . TYR A 1 280 ? 20.518 -4.895 17.718 1.00 11.95 316 TYR A CA 1
ATOM 2316 C C . TYR A 1 280 ? 21.863 -5.407 18.209 1.00 13.82 316 TYR A C 1
ATOM 2317 O O . TYR A 1 280 ? 22.762 -5.715 17.404 1.00 16.24 316 TYR A O 1
ATOM 2326 N N . HIS A 1 281 ? 22.004 -5.492 19.523 1.00 13.48 317 HIS A N 1
ATOM 2327 C CA . HIS A 1 281 ? 23.236 -6.009 20.074 1.00 16.93 317 HIS A CA 1
ATOM 2328 C C . HIS A 1 281 ? 23.506 -7.417 19.557 1.00 19.44 317 HIS A C 1
ATOM 2329 O O . HIS A 1 281 ? 24.615 -7.713 19.127 1.00 19.44 317 HIS A O 1
ATOM 2336 N N . THR A 1 282 ? 22.512 -8.296 19.625 1.00 17.40 318 THR A N 1
ATOM 2337 C CA . THR A 1 282 ? 22.669 -9.669 19.155 1.00 15.58 318 THR A CA 1
ATOM 2338 C C . THR A 1 282 ? 23.013 -9.730 17.656 1.00 19.78 318 THR A C 1
ATOM 2339 O O . THR A 1 282 ? 23.852 -10.529 17.227 1.00 21.53 318 THR A O 1
ATOM 2343 N N . PHE A 1 283 ? 22.365 -8.882 16.865 1.00 16.63 319 PHE A N 1
ATOM 2344 C CA . PHE A 1 283 ? 22.580 -8.881 15.416 1.00 14.97 319 PHE A CA 1
ATOM 2345 C C . PHE A 1 283 ? 23.984 -8.428 15.029 1.00 17.25 319 PHE A C 1
ATOM 2346 O O . PHE A 1 283 ? 24.616 -9.014 14.144 1.00 21.12 319 PHE A O 1
ATOM 2354 N N . PHE A 1 284 ? 24.468 -7.381 15.684 1.00 17.33 320 PHE A N 1
ATOM 2355 C CA . PHE A 1 284 ? 25.689 -6.703 15.249 1.00 16.03 320 PHE A CA 1
ATOM 2356 C C . PHE A 1 284 ? 26.916 -7.023 16.086 1.00 23.87 320 PHE A C 1
ATOM 2357 O O . PHE A 1 284 ? 28.020 -6.603 15.746 1.00 21.17 320 PHE A O 1
ATOM 2365 N N . ARG A 1 285 ? 26.724 -7.767 17.168 1.00 20.34 321 ARG A N 1
ATOM 2366 C CA . ARG A 1 285 ? 27.820 -8.100 18.070 1.00 26.46 321 ARG A CA 1
ATOM 2367 C C . ARG A 1 285 ? 27.917 -9.598 18.354 1.00 33.33 321 ARG A C 1
ATOM 2368 O O . ARG A 1 285 ? 26.913 -10.307 18.391 1.00 29.56 321 ARG A O 1
ATOM 2376 N N . LEU A 1 286 ? 29.141 -10.070 18.551 1.00 35.36 322 LEU A N 1
ATOM 2377 C CA . LEU A 1 286 ? 29.396 -11.488 18.782 1.00 43.26 322 LEU A CA 1
ATOM 2378 C C . LEU A 1 286 ? 28.488 -12.400 17.967 1.00 44.87 322 LEU A C 1
ATOM 2379 O O . LEU A 1 286 ? 28.961 -13.156 17.116 1.00 52.04 322 LEU A O 1
#

Organism: Mus musculus (NCBI:txid10090)

GO terms:
  GO:0005085 guanyl-nucleotide exchange factor activity (F, IDA)
  GO:0030036 actin cytoskeleton organization (P, IMP)
  GO:0030316 osteoclast differentiation (P, IMP)
  GO:0033623 regulation of integrin activation (P, IMP)
  GO:0071526 semaphorin-plexin signaling pathway (P, IMP)
  GO:0071800 podosome assembly (P, IMP)
  GO:0007155 cell adhesion (P, IMP)
  GO:0022405 hair cycle process (P, IMP)
  GO:0005085 guanyl-nucleotide exchange factor activity (F, TAS)
  GO:0005829 cytosol (C, TAS)

Secondary structure (DSSP, 8-state):
--SSPPPEEEEEE-TTS-EEEEEE-TTSBHHHHHHHHHHHHT-TTGGGEEEEEE-TTS-EEEPPTTSBHHHHH--SS-EEEEEEE----S-GGG-S-HHHHHHHHHHHHHHHHTT-S---HHHHHHHHHHHHHHHH-S--HHHHHHHHHHS-SSTTGGGGHHHHHHHHGGGTT--HHHHHHHHHHHHTTSTTTT---EEEE-TT--EEEEEEETTEEEEEETTEEEEEEEGGG--EEEEETTEEEEE-SPPSSSS---EEEEEESSHHHHHHHHHHHHHHHHHH--

B-factor: mean 23.23, std 9.27, range [8.51, 66.4]

Sequence (286 aa):
SRMQEKHMRIRRVKLLDSTVELFDIEPKCDGQVLLTQVWKHLNLIECDYFGLEFKNVQSYWIWLEPMKPIIRQVRKPKNAVVLRLAVKFFPPDPGQLQEEYTRYLFALQLKRDLLEERLTCTANTAALLISHLLQSEIGDYDETLLDREHLKANEYLPNQEKSLEKILDFHQRHTGQTPAESDFQVLEIARKLEMYGIRFHMASDREGTKINLAVSHMGVLVFQGTTKINTFNWSKVRKLSFKRKRFLIKLHPEVHGPYQDTLEFLLGSRDECKNFWKICVEYHTFFRL

Foldseek 3Di:
DDPDDFWFWEWEQELVRDIDIDTGRQQAFQQVVLVVVCVVLVPPVSVQKFKWDADPVGDIFTRGRGGGNCVPQVDRHYHYIYMAGLADDLQCLPPDDLVSLVSVLSRVLVCQAVVLQDDDLLLLLLLVLLVCCLPVNADDPVVLVVCCVVDPRYVVCVVCSVSNNVNNNVCHPDYNSRSSNVSSVSRSPGPSRVWDWFWWAWPVRQIWTWTAHLQAIWIGRPNRTDDGQGLVFWDDWDADWQKTKTFGPFDDPDDTDRITIIGGDTRVSNVRRSVSRVVSCVVNHD

Nearest PDB structures (foldseek):
  6d2k-assembly1_A  TM=1.004E+00  e=2.324E-61  Mus musculus
  6d21-assembly1_A  TM=9.739E-01  e=4.054E-45  Danio rerio
  6d2q-assembly1_A  TM=9.530E-01  e=2.896E-41  Danio rerio
  6ibe-assembly1_A  TM=9.402E-01  e=4.647E-36  Homo sapiens
  1gg3-assembly3_C  TM=9.048E-01  e=1.778E-28  Homo sapiens

Radius of gyration: 20.95 Å; Cα contacts (8 Å, |Δi|>4): 491; chains: 1; bounding box: 51×53×64 Å

InterPro domains:
  IPR000219 Dbl homology domain [PF00621] (542-726)
  IPR000219 Dbl homology domain [PS50010] (538-729)
  IPR000219 Dbl homology domain [SM00325] (542-728)
  IPR000219 Dbl homology domain [cd00160] (540-723)
  IPR000299 FERM domain [PS50057] (44-324)
  IPR000798 Ezrin/radixin/moesin-like [PR00661] (57-76)
  IPR000798 Ezrin/radixin/moesin-like [PR00661] (108-127)
  IPR000798 Ezrin/radixin/moesin-like [PR00661] (151-172)
  IPR000798 Ezrin/radixin/moesin-like [PR00661] (237-257)
  IPR001849 Pleckstrin homology domain [PF00169] (760-854)
  IPR001849 Pleckstrin homology domain [PF00169] (933-1026)
  IPR001849 Pleckstrin homology domain [PS50003] (758-855)
  IPR001849 Pleckstrin homology domain [PS50003] (930-1027)
  IPR001849 Pleckstrin homology domain [SM00233] (759-857)
  IPR001849 Pleckstrin homology domain [SM00233] (931-1029)
  IPR011993 PH-like domain superfamily [G3DSA:2.30.29.30] (229-323)
  IPR011993 PH-like domain superfamily [G3DSA:2.30.29.30] (740-928)
  IPR011993 PH-like domain superfamily [G3DSA:2.30.29.30] (929-1032)
  IPR014352 FERM/acyl-CoA-binding protein superfamily [G3DSA:1.20.80.10] (123-226)
  IPR014847 FERM adjacent [PF08736] (334-375)

CATH classification: 3.10.20.90 (+2 more: 1.20.80.10, 2.30.29.30)